Protein AF-0000000066288065 (afdb_homodimer)

Secondary structure (DSSP, 8-state):
-PEEEEEEEE---SSHHHHHHHHHHHHHHHHHHHHH-TTEEEEEE-HHHHHTTHHHHTTS-HHHHHHHHHHHHTT-SEEEEE-TT--HHHHHHHHHHHHHHHHT-TT-EEEEE---HHHHHTHHHHS-HHHHHHHHHH-EEESSHHHHHHHHHHHHH-/-PEEEEEEEE---SSHHHHHHHHHHHHHHHHHHHHH-TTEEEEEE-HHHHHHTHHHHTTS-HHHHHHHHHHHHTT-SEEEEE-GGG-HHHHHHHHHHHHHHHHT-TT-EEEEE---HHHHHTHHHHS-HHHHHHHHHH-EEESSHHHHHHHHHHHHH-

Foldseek 3Di:
DAAEAEEEEAEDCDDPVNVVVLVVLVVVLVVCCVPQPVSHDYDYDDLVVVCVVVVVCVVPDPVVSVVVRVVSLLVHQEYEQECQPPPVVSVVSLVVNLVCCVPPNVNRAYEYEHQPVVCVVPVCPPDDPVSSVSCVVGHHYDNDSVVVSVVVSVVSVD/DAAEAEEEEAEDCDDPVNVVVLVVLVVVLVVCCVPQPVSHDYDYDDLVVVCVVVVVCVVPDPVVSVVVRVVSLLVHQEYEQECAVPPVVSVVSLVVNLCCCVPPNVNRAYEYEAQPVVCVVPVCPPDDPVSSVSCVVGHHYDNDSVVVSVVVSVVSVD

pLDDT: mean 92.57, std 9.49, range [50.06, 98.88]

Solvent-accessible surface area (backbone atoms only — not comparable to full-atom values): 16699 Å² total; per-residue (Å²): 128,67,46,76,44,30,36,34,52,43,40,60,66,85,45,71,68,38,38,52,50,52,53,49,52,53,51,51,52,54,49,47,38,64,75,74,34,73,57,47,41,80,44,76,44,46,62,60,68,65,40,62,37,32,78,82,41,58,81,53,56,39,48,55,57,22,54,58,50,49,59,51,59,77,62,38,42,34,37,40,37,39,52,68,72,50,32,42,44,38,26,17,49,50,20,21,49,50,37,37,23,73,73,75,36,73,80,41,42,41,37,37,36,38,63,47,64,77,36,70,77,34,40,86,74,61,42,52,46,48,46,48,14,47,42,71,72,67,36,49,82,31,61,45,68,65,63,44,52,51,50,52,51,56,63,69,70,102,129,68,45,75,45,32,36,35,52,46,42,50,67,85,44,70,70,36,38,53,49,53,52,50,51,51,51,50,51,54,49,47,38,65,75,74,35,74,57,48,41,79,46,76,45,46,61,62,63,62,42,60,48,15,78,77,42,62,80,53,55,40,47,55,57,22,52,57,50,48,59,50,59,77,60,37,43,32,38,39,37,35,53,54,86,48,33,43,46,40,27,18,50,50,20,22,51,52,36,35,24,75,76,74,37,74,79,40,42,40,37,36,38,41,66,52,64,76,37,70,78,35,40,88,76,62,44,52,44,49,47,47,13,47,42,70,72,68,38,47,81,32,61,45,68,67,64,46,50,52,50,51,50,56,64,68,70,101

Structure (mmCIF, N/CA/C/O backbone):
data_AF-0000000066288065-model_v1
#
loop_
_entity.id
_entity.type
_entity.pdbx_description
1 polymer 'Uncharacterized protein UU063'
#
loop_
_atom_site.group_PDB
_atom_site.id
_atom_site.type_symbol
_atom_site.label_atom_id
_atom_site.label_alt_id
_atom_site.label_comp_id
_atom_site.label_asym_id
_atom_site.label_entity_id
_atom_site.label_seq_id
_atom_site.pdbx_PDB_ins_code
_atom_site.Cartn_x
_atom_site.Cartn_y
_atom_site.Cartn_z
_atom_site.occupancy
_atom_site.B_iso_or_equiv
_atom_site.auth_seq_id
_atom_site.auth_comp_id
_atom_site.auth_asym_id
_atom_site.auth_atom_id
_atom_site.pdbx_PDB_model_num
ATOM 1 N N . MET A 1 1 ? -19.578 20.562 22.672 1 61.16 1 MET A N 1
ATOM 2 C CA . MET A 1 1 ? -18.5 19.609 22.938 1 61.16 1 MET A CA 1
ATOM 3 C C . MET A 1 1 ? -17.609 19.469 21.703 1 61.16 1 MET A C 1
ATOM 5 O O . MET A 1 1 ? -18.094 19.406 20.578 1 61.16 1 MET A O 1
ATOM 9 N N . SER A 1 2 ? -16.328 19.719 21.797 1 79.75 2 SER A N 1
ATOM 10 C CA . SER A 1 2 ? -15.422 19.75 20.656 1 79.75 2 SER A CA 1
ATOM 11 C C . SER A 1 2 ? -15.367 18.406 19.953 1 79.75 2 SER A C 1
ATOM 13 O O . SER A 1 2 ? -15.477 17.359 20.594 1 79.75 2 SER A O 1
ATOM 15 N N . LYS A 1 3 ? -15.594 18.391 18.688 1 92 3 LYS A N 1
ATOM 16 C CA . LYS A 1 3 ? -15.508 17.172 17.875 1 92 3 LYS A CA 1
ATOM 17 C C . LYS A 1 3 ? -14.055 16.781 17.625 1 92 3 LYS A C 1
ATOM 19 O O 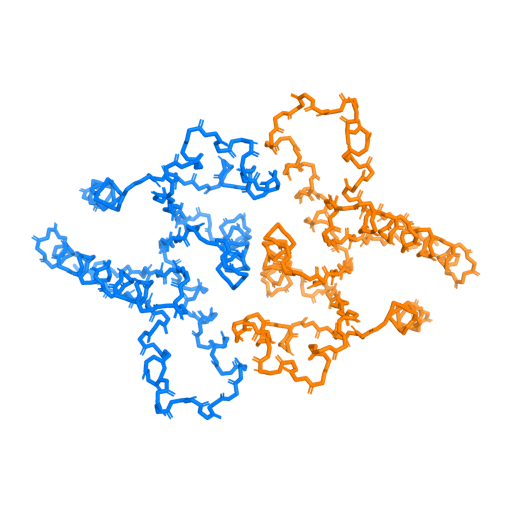. LYS A 1 3 ? -13.266 17.594 17.141 1 92 3 LYS A O 1
ATOM 24 N N . LYS A 1 4 ? -13.672 15.625 18.016 1 96.38 4 LYS A N 1
ATOM 25 C CA . LYS A 1 4 ? -12.305 15.148 17.797 1 96.38 4 LYS A CA 1
ATOM 26 C C . LYS A 1 4 ? -12.109 14.664 16.359 1 96.38 4 LYS A C 1
ATOM 28 O O . LYS A 1 4 ? -12.992 14.023 15.797 1 96.38 4 LYS A O 1
ATOM 33 N N . ILE A 1 5 ? -11.062 15.039 15.805 1 97.69 5 ILE A N 1
ATOM 34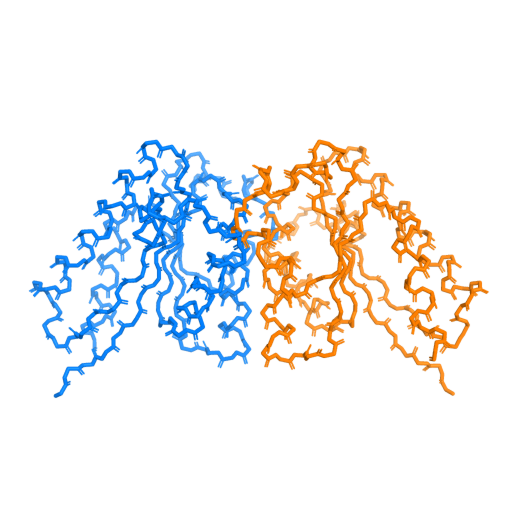 C CA . ILE A 1 5 ? -10.766 14.594 14.453 1 97.69 5 ILE A CA 1
ATOM 35 C C . ILE A 1 5 ? -9.297 14.172 14.359 1 97.69 5 ILE A C 1
ATOM 37 O O . ILE A 1 5 ? -8.414 14.867 14.859 1 97.69 5 ILE A O 1
ATOM 41 N N . LYS A 1 6 ? -9.039 13.031 13.797 1 98.19 6 LYS A N 1
ATOM 42 C CA . LYS A 1 6 ? -7.691 12.492 13.609 1 98.19 6 LYS A CA 1
ATOM 43 C C . LYS A 1 6 ? -7.266 12.57 12.148 1 98.19 6 LYS A C 1
ATOM 45 O O . LYS A 1 6 ? -7.938 12.023 11.273 1 98.19 6 LYS A O 1
ATOM 50 N N . ILE A 1 7 ? -6.137 13.266 11.914 1 98.5 7 ILE A N 1
ATOM 51 C CA . ILE A 1 7 ? -5.598 13.422 10.562 1 98.5 7 ILE A CA 1
ATOM 52 C C . ILE A 1 7 ? -4.211 12.789 10.484 1 98.5 7 ILE A C 1
ATOM 54 O O . ILE A 1 7 ? -3.375 13 11.367 1 98.5 7 ILE A O 1
ATOM 58 N N . TYR A 1 8 ? -4.027 12.008 9.539 1 98.38 8 TYR A N 1
ATOM 59 C CA . TYR A 1 8 ? -2.73 11.391 9.281 1 98.38 8 TYR A CA 1
ATOM 60 C C . TYR A 1 8 ? -2.057 12.016 8.07 1 98.38 8 TYR A C 1
ATOM 62 O O . TYR A 1 8 ? -2.654 12.094 6.992 1 98.38 8 TYR A O 1
ATOM 70 N N . LEU A 1 9 ? -0.856 12.492 8.273 1 97.62 9 LEU A N 1
ATOM 71 C CA . LEU A 1 9 ? -0.076 13.094 7.199 1 97.62 9 LEU A CA 1
ATOM 72 C C . LEU A 1 9 ? 1.008 12.133 6.715 1 97.62 9 LEU A C 1
ATOM 74 O O . LEU A 1 9 ? 1.985 11.883 7.426 1 97.62 9 LEU A O 1
ATOM 78 N N . ALA A 1 10 ? 0.792 11.609 5.52 1 97.06 10 ALA A N 1
ATOM 79 C CA . ALA A 1 10 ? 1.727 10.641 4.949 1 97.06 10 ALA A CA 1
ATOM 80 C C . ALA A 1 10 ? 2.5 11.25 3.783 1 97.06 10 ALA A C 1
ATOM 82 O O . ALA A 1 10 ? 2.004 12.148 3.1 1 97.06 10 ALA A O 1
ATOM 83 N N . GLY A 1 11 ? 3.658 10.734 3.508 1 96.44 11 GLY A N 1
ATOM 84 C CA . GLY A 1 11 ? 4.488 11.156 2.389 1 96.44 11 GLY A CA 1
ATOM 85 C C . GLY A 1 11 ? 5.957 10.852 2.586 1 96.44 11 GLY A C 1
ATOM 86 O O . GLY A 1 11 ? 6.355 10.344 3.639 1 96.44 11 GLY A O 1
ATOM 87 N N . PRO A 1 12 ? 6.711 11.125 1.546 1 93.88 12 PRO A N 1
ATOM 88 C CA . PRO A 1 12 ? 8.156 10.906 1.682 1 93.88 12 PRO A CA 1
ATOM 89 C C . PRO A 1 12 ? 8.797 11.836 2.709 1 93.88 12 PRO A C 1
ATOM 91 O O . PRO A 1 12 ? 8.391 12.992 2.846 1 93.88 12 PRO A O 1
ATOM 94 N N . LEU A 1 13 ? 9.82 11.297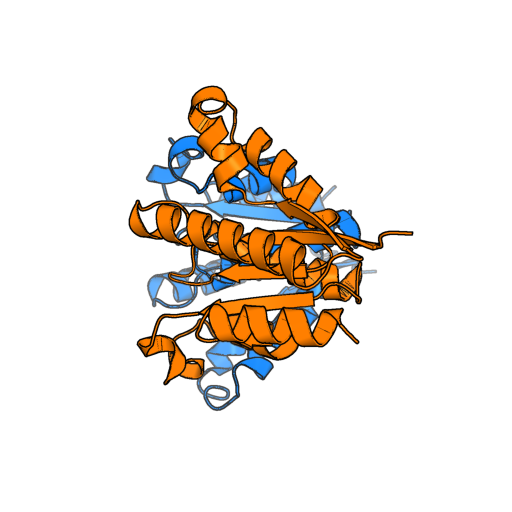 3.434 1 90.81 13 LEU A N 1
ATOM 95 C CA . LEU A 1 13 ? 10.453 12.055 4.508 1 90.81 13 LEU A CA 1
ATOM 96 C C . LEU A 1 13 ? 11.961 11.828 4.508 1 90.81 13 LEU A C 1
ATOM 98 O O . LEU A 1 13 ? 12.602 11.875 5.562 1 90.81 13 LEU A O 1
ATOM 102 N N . PHE A 1 14 ? 12.57 11.648 3.369 1 89.44 14 PHE A N 1
ATOM 103 C CA . PHE A 1 14 ? 13.922 11.117 3.35 1 89.44 14 PHE A CA 1
ATOM 104 C C . PHE A 1 14 ? 14.922 12.188 2.912 1 89.44 14 PHE A C 1
ATOM 106 O O . PHE A 1 14 ? 16.125 12.008 3.057 1 89.44 14 PHE A O 1
ATOM 113 N N . THR A 1 15 ? 14.5 13.273 2.318 1 92.44 15 THR A N 1
ATOM 114 C CA . THR A 1 15 ? 15.352 14.414 1.995 1 92.44 15 THR A CA 1
ATOM 115 C C . THR A 1 15 ? 14.984 15.625 2.857 1 92.44 15 THR A C 1
ATOM 117 O O . THR A 1 15 ? 13.883 15.688 3.412 1 92.44 15 THR A O 1
ATOM 120 N N . LEU A 1 16 ? 15.961 16.5 2.938 1 93.69 16 LEU A N 1
ATOM 121 C CA . LEU A 1 16 ? 15.703 17.719 3.699 1 93.69 16 LEU A CA 1
ATOM 122 C C . LEU A 1 16 ? 14.508 18.469 3.133 1 93.69 16 LEU A C 1
ATOM 124 O O . LEU A 1 16 ? 13.672 18.984 3.887 1 93.69 16 LEU A O 1
ATOM 128 N N . ALA A 1 17 ? 14.414 18.562 1.843 1 95.31 17 ALA A N 1
ATOM 129 C CA . ALA A 1 17 ? 13.297 19.25 1.202 1 95.31 17 ALA A CA 1
ATOM 130 C C . ALA A 1 17 ? 11.969 18.594 1.583 1 95.31 17 ALA A C 1
ATOM 132 O O . ALA A 1 17 ? 11 19.281 1.903 1 95.31 17 ALA A O 1
ATOM 133 N N . GLU A 1 18 ? 11.891 17.297 1.565 1 94.5 18 GLU A N 1
ATOM 134 C CA . GLU A 1 18 ? 10.688 16.562 1.923 1 94.5 18 GLU A CA 1
ATOM 135 C C . GLU A 1 18 ? 10.328 16.766 3.391 1 94.5 18 GLU A C 1
ATOM 137 O O . GLU A 1 18 ? 9.156 16.984 3.723 1 94.5 18 GLU A O 1
ATOM 142 N N . ILE A 1 19 ? 11.344 16.703 4.191 1 93.19 19 ILE A N 1
ATOM 143 C CA . ILE A 1 19 ? 11.148 16.875 5.629 1 93.19 19 ILE A CA 1
ATOM 144 C C . ILE A 1 19 ? 10.617 18.266 5.918 1 93.19 19 ILE A C 1
ATOM 146 O O . ILE A 1 19 ? 9.641 18.438 6.652 1 93.19 19 ILE A O 1
ATOM 150 N N . ASN A 1 20 ? 11.227 19.266 5.379 1 94.81 20 ASN A N 1
ATOM 151 C CA . ASN A 1 20 ? 10.789 20.641 5.566 1 94.81 20 ASN A CA 1
ATOM 152 C C . ASN A 1 20 ? 9.359 20.844 5.078 1 94.81 20 ASN A C 1
ATOM 154 O O . ASN A 1 20 ? 8.562 21.516 5.746 1 94.81 20 ASN A O 1
ATOM 158 N N . ASP A 1 21 ? 9.078 20.297 3.961 1 95.31 21 ASP A N 1
ATOM 159 C CA . ASP A 1 21 ? 7.734 20.422 3.406 1 95.31 21 ASP A CA 1
ATOM 160 C C . ASP A 1 21 ? 6.695 19.766 4.32 1 95.31 21 ASP A C 1
ATOM 162 O O . ASP A 1 21 ? 5.637 20.344 4.574 1 95.31 21 ASP A O 1
ATOM 166 N N . ARG A 1 22 ? 7.035 18.578 4.809 1 95.62 22 ARG A N 1
ATOM 167 C CA . ARG A 1 22 ? 6.133 17.875 5.707 1 95.62 22 ARG A CA 1
ATOM 168 C C . ARG A 1 22 ? 5.883 18.672 6.98 1 95.62 22 ARG A C 1
ATOM 170 O O . ARG A 1 22 ? 4.746 18.766 7.449 1 95.62 22 ARG A O 1
ATOM 177 N N . LYS A 1 23 ? 6.891 19.219 7.52 1 94.81 23 LYS A N 1
ATOM 178 C CA . LYS A 1 23 ? 6.766 20.031 8.719 1 94.81 23 LYS A CA 1
ATOM 179 C C . LYS A 1 23 ? 5.914 21.281 8.453 1 94.81 23 LYS A C 1
ATOM 181 O O . LYS A 1 23 ? 5.082 21.656 9.281 1 94.81 23 LYS A O 1
ATOM 186 N N . GLN A 1 24 ? 6.145 21.875 7.371 1 96.69 24 GLN A N 1
ATOM 187 C CA . GLN A 1 24 ? 5.363 23.047 7.004 1 96.69 24 GLN A CA 1
ATOM 188 C C . GLN A 1 24 ? 3.891 22.703 6.828 1 96.69 24 GLN A C 1
ATOM 190 O O . GLN A 1 24 ? 3.012 23.438 7.277 1 96.69 24 GLN A O 1
ATOM 195 N N . GLN A 1 25 ? 3.568 21.625 6.129 1 97.44 25 GLN A N 1
ATOM 196 C CA . GLN A 1 25 ? 2.195 21.156 5.953 1 97.44 25 GLN A CA 1
ATOM 197 C C . GLN A 1 25 ? 1.51 20.953 7.301 1 97.44 25 GLN A C 1
ATOM 199 O O . GLN A 1 25 ? 0.381 21.406 7.504 1 97.44 25 GLN A O 1
ATOM 204 N N . ALA A 1 26 ? 2.236 20.266 8.172 1 97.31 26 ALA A N 1
ATOM 205 C CA . ALA A 1 26 ? 1.688 20.031 9.5 1 97.31 26 ALA A CA 1
ATOM 206 C C . ALA A 1 26 ? 1.379 21.344 10.211 1 97.31 26 ALA A C 1
ATOM 208 O O . ALA A 1 26 ? 0.31 21.484 10.812 1 97.31 26 ALA A O 1
ATOM 209 N N . SER A 1 27 ? 2.297 22.266 10.172 1 97.5 27 SER A N 1
ATOM 210 C CA . SER A 1 27 ? 2.115 23.578 10.805 1 97.5 27 SER A CA 1
ATOM 211 C C . SER A 1 27 ? 0.908 24.312 10.227 1 97.5 27 SER A C 1
ATOM 213 O O . SER A 1 27 ? 0.119 24.891 10.969 1 97.5 27 SER A O 1
ATOM 215 N N . LEU A 1 28 ? 0.767 24.266 8.961 1 97.88 28 LEU A N 1
ATOM 216 C CA . LEU A 1 28 ? -0.342 24.953 8.297 1 97.88 28 LEU A CA 1
ATOM 217 C C . LEU A 1 28 ? -1.675 24.312 8.68 1 97.88 28 LE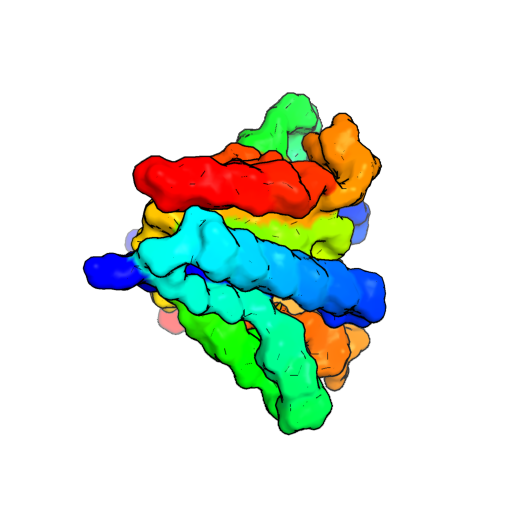U A C 1
ATOM 219 O O . LEU A 1 28 ? -2.66 25.031 8.898 1 97.88 28 LEU A O 1
ATOM 223 N N . ILE A 1 29 ? -1.736 23 8.75 1 98 29 ILE A N 1
ATOM 224 C CA . ILE A 1 29 ? -2.951 22.297 9.172 1 98 29 ILE A CA 1
ATOM 225 C C . ILE A 1 29 ? -3.316 22.734 10.594 1 98 29 ILE A C 1
ATOM 227 O O . ILE A 1 29 ? -4.457 23.109 10.859 1 98 29 ILE A O 1
ATOM 231 N N . ARG A 1 30 ? -2.332 22.688 11.477 1 97.62 30 ARG A N 1
ATOM 232 C CA . ARG A 1 30 ? -2.578 23.047 12.867 1 97.62 30 ARG A CA 1
ATOM 233 C C . ARG A 1 30 ? -3.062 24.5 12.977 1 97.62 30 ARG A C 1
ATOM 235 O O . ARG A 1 30 ? -4 24.781 13.727 1 97.62 30 ARG A O 1
ATOM 242 N N . LYS A 1 31 ? -2.412 25.359 12.273 1 97.5 31 LYS A N 1
ATOM 243 C CA . LYS A 1 31 ? -2.811 26.766 12.281 1 97.5 31 LYS A CA 1
ATOM 244 C C . LYS A 1 31 ? -4.234 26.938 11.758 1 97.5 31 LYS A C 1
ATOM 246 O O . LYS A 1 31 ? -5.027 27.688 12.336 1 97.5 31 LYS A O 1
ATOM 251 N N . THR A 1 32 ? -4.527 26.281 10.656 1 96.25 32 THR A N 1
ATOM 252 C CA . THR A 1 32 ? -5.852 26.359 10.055 1 96.25 32 THR A CA 1
ATOM 253 C C . THR A 1 32 ? -6.922 25.891 11.039 1 96.25 32 THR A C 1
ATOM 255 O O . THR A 1 32 ? -7.961 26.547 11.188 1 96.25 32 THR A O 1
ATOM 258 N N . PHE A 1 33 ? -6.676 24.781 11.711 1 96.38 33 PHE A N 1
ATOM 259 C CA . PHE A 1 33 ? -7.641 24.266 12.68 1 96.38 33 PHE A CA 1
ATOM 260 C C . PHE A 1 33 ? -7.809 25.234 13.844 1 96.38 33 PHE A C 1
ATOM 262 O O . PHE A 1 33 ? -8.93 25.484 14.281 1 96.38 33 PHE A O 1
ATOM 269 N N . LYS A 1 34 ? -6.754 25.797 14.328 1 96.44 34 LYS A N 1
ATOM 270 C CA . LYS A 1 34 ? -6.793 26.734 15.438 1 96.44 34 LYS A CA 1
ATOM 271 C C . LYS A 1 34 ? -7.586 27.984 15.062 1 96.44 34 LYS A C 1
ATOM 273 O O . LYS A 1 34 ? -8.422 28.453 15.836 1 96.44 34 LYS A O 1
ATOM 278 N N . ASP A 1 35 ? -7.398 28.469 13.914 1 96.69 35 ASP A N 1
ATOM 279 C CA . ASP A 1 35 ? -7.934 29.766 13.516 1 96.69 35 ASP A CA 1
ATOM 280 C C . ASP A 1 35 ? -9.352 29.641 12.969 1 96.69 35 ASP A C 1
ATOM 282 O O . ASP A 1 35 ? -10.18 30.531 13.141 1 96.69 35 ASP A O 1
ATOM 286 N N . GLU A 1 36 ? -9.609 28.484 12.312 1 96 36 GLU A N 1
ATOM 287 C CA . GLU A 1 36 ? -10.812 28.469 11.484 1 96 36 GLU A CA 1
ATOM 288 C C . GLU A 1 36 ? -11.773 27.375 11.922 1 96 36 GLU A C 1
ATOM 290 O O . GLU A 1 36 ? -12.945 27.375 11.523 1 96 36 GLU A O 1
ATOM 295 N N . LEU A 1 37 ? -11.305 26.453 12.742 1 95.62 37 LEU A N 1
ATOM 296 C CA . LEU A 1 37 ? -12.141 25.312 13.133 1 95.62 37 LEU A CA 1
ATOM 297 C C . LEU A 1 37 ? -12.078 25.094 14.641 1 95.62 37 LEU A C 1
ATOM 299 O O . LEU A 1 37 ? -11.789 23.984 15.102 1 95.62 37 LEU A O 1
ATOM 303 N N . PRO A 1 38 ? -12.516 26.078 15.422 1 92.19 38 PRO A N 1
ATOM 304 C CA . PRO A 1 38 ? -12.367 26.016 16.875 1 92.19 38 PRO A CA 1
ATOM 305 C C . PRO A 1 38 ? -13.211 24.906 17.516 1 92.19 38 PRO A C 1
ATOM 307 O O . PRO A 1 38 ? -12.953 24.5 18.641 1 92.19 38 PRO A O 1
ATOM 310 N N . ASN A 1 39 ? -14.148 24.438 16.844 1 94.12 39 ASN A N 1
ATOM 311 C CA . ASN A 1 39 ? -15.031 23.406 17.375 1 94.12 39 ASN A CA 1
ATOM 312 C C . ASN A 1 39 ? -14.422 22.016 17.234 1 94.12 39 ASN A C 1
ATOM 314 O O . ASN A 1 39 ? -15 21.031 17.703 1 94.12 39 ASN A O 1
ATOM 318 N N . TYR A 1 40 ? -13.289 21.891 16.578 1 95.62 40 TYR A N 1
ATOM 319 C CA . TYR A 1 40 ? -12.617 20.609 16.406 1 95.62 40 TYR A CA 1
ATOM 320 C C . TYR A 1 40 ? -11.375 20.516 17.281 1 95.62 40 TYR A C 1
ATOM 322 O O . TYR A 1 40 ? -10.641 21.5 17.438 1 95.62 40 TYR A O 1
ATOM 330 N N . GLU A 1 41 ? -11.234 19.406 17.844 1 96.88 41 GLU A N 1
ATOM 331 C CA . GLU A 1 41 ? -9.961 19.031 18.453 1 9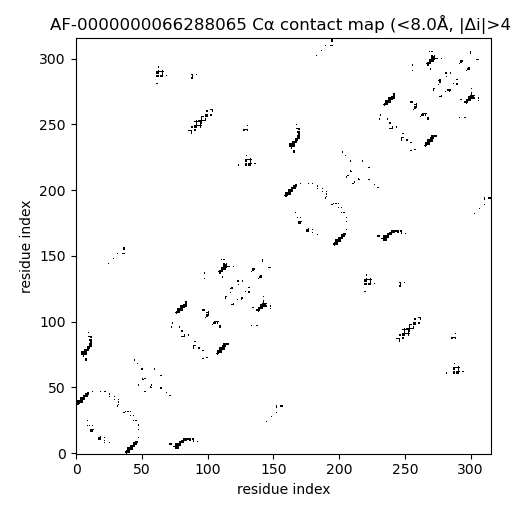6.88 41 GLU A CA 1
ATOM 332 C C . GLU A 1 41 ? -9.133 18.156 17.516 1 96.88 41 GLU A C 1
ATOM 334 O O . GLU A 1 41 ? -9.453 17 17.281 1 96.88 41 GLU A O 1
ATOM 339 N N . LEU A 1 42 ? -8.086 18.766 17.062 1 97.56 42 LEU A N 1
ATOM 340 C CA . LEU A 1 42 ? -7.258 18.109 16.062 1 97.56 42 LEU A CA 1
ATOM 341 C C . LEU A 1 42 ? -6.23 17.188 16.719 1 97.56 42 LEU A C 1
ATOM 343 O O . LEU A 1 42 ? -5.504 17.609 17.625 1 97.56 42 LEU A O 1
ATOM 347 N N . ASP A 1 43 ? -6.18 15.992 16.312 1 97.12 43 ASP A N 1
ATOM 348 C CA . ASP A 1 43 ? -5.082 15.055 16.547 1 97.12 43 ASP A CA 1
ATOM 349 C C . ASP A 1 43 ? -4.344 14.742 15.25 1 97.12 43 ASP A C 1
ATOM 351 O O . ASP A 1 43 ? -4.77 13.875 14.484 1 97.12 43 ASP A O 1
ATOM 355 N N . LEU A 1 44 ? -3.295 15.469 15.008 1 97.31 44 LEU A N 1
ATOM 356 C CA . LEU A 1 44 ? -2.525 15.344 13.773 1 97.31 44 LEU A CA 1
ATOM 357 C C . LEU A 1 44 ? -1.335 14.406 13.977 1 97.31 44 LEU A C 1
ATOM 359 O O . LEU A 1 44 ? -0.492 14.648 14.844 1 97.31 44 LEU A O 1
ATOM 363 N N . PHE A 1 45 ? -1.332 13.375 13.211 1 95 45 PHE A N 1
ATOM 364 C CA . PHE A 1 45 ? -0.19 12.469 13.242 1 95 45 PHE A CA 1
ATOM 365 C C . PHE A 1 45 ? 0.718 12.695 12.039 1 95 45 PHE A C 1
ATOM 367 O O . PHE A 1 45 ? 0.281 12.578 10.898 1 95 45 PHE A O 1
ATOM 374 N N . ASN A 1 46 ? 1.874 13 12.312 1 93.81 46 ASN A N 1
ATOM 375 C CA . ASN A 1 46 ? 2.965 13.172 11.359 1 93.81 46 ASN A CA 1
ATOM 376 C C . ASN A 1 46 ? 4.133 12.242 11.672 1 93.81 46 ASN A C 1
ATOM 378 O O . ASN A 1 46 ? 4.848 12.445 12.656 1 93.81 46 ASN A O 1
ATOM 382 N N . PRO A 1 47 ? 4.391 11.273 10.82 1 89.12 47 PRO A N 1
ATOM 383 C CA . PRO A 1 47 ? 5.41 10.266 11.117 1 89.12 47 PRO A CA 1
ATOM 384 C C . PRO A 1 47 ? 6.781 10.875 11.406 1 89.12 47 PRO A C 1
ATOM 386 O O . PRO A 1 47 ? 7.562 10.305 12.172 1 89.12 47 PRO A O 1
ATOM 389 N N . ILE A 1 48 ? 7.059 11.938 10.797 1 86 48 ILE A N 1
ATOM 390 C CA . ILE A 1 48 ? 8.383 12.531 10.977 1 86 48 ILE A CA 1
ATOM 391 C C . ILE A 1 48 ? 8.562 12.93 12.438 1 86 48 ILE A C 1
ATOM 393 O O . ILE A 1 48 ? 9.695 13.023 12.93 1 86 48 ILE A O 1
ATOM 397 N N . GLU A 1 49 ? 7.465 13.297 13.031 1 82.94 49 GLU A N 1
ATOM 398 C CA . GLU A 1 49 ? 7.531 13.727 14.422 1 82.94 49 GLU A CA 1
ATOM 399 C C . GLU A 1 49 ? 7.793 12.547 15.359 1 82.94 49 GLU A C 1
ATOM 401 O O . GLU A 1 49 ? 8.32 12.727 16.453 1 82.94 49 GLU A O 1
ATOM 406 N N . VAL A 1 50 ? 7.32 11.414 14.93 1 72.44 50 VAL A N 1
ATOM 407 C CA . VAL A 1 50 ? 7.629 10.195 15.656 1 72.44 50 VAL A CA 1
ATOM 408 C C . VAL A 1 50 ? 9.07 9.781 15.383 1 72.44 50 VAL A C 1
ATOM 410 O O . VAL A 1 50 ? 9.781 9.312 16.281 1 72.44 50 VAL A O 1
ATOM 413 N N . ASN A 1 51 ? 9.453 9.984 14.055 1 63.5 51 ASN A N 1
ATOM 414 C CA . ASN A 1 51 ? 10.797 9.633 13.617 1 63.5 51 ASN A CA 1
ATOM 415 C C . ASN A 1 51 ? 11.844 10.578 14.211 1 63.5 51 ASN A C 1
ATOM 417 O O . ASN A 1 51 ? 12.992 10.188 14.43 1 63.5 51 ASN A O 1
ATOM 421 N N . ASP A 1 52 ? 11.586 11.938 13.938 1 59.03 52 ASP A N 1
ATOM 422 C CA . ASP A 1 52 ? 12.461 12.953 14.516 1 59.03 52 ASP A CA 1
ATOM 423 C C . ASP A 1 52 ? 12.844 12.594 15.953 1 59.03 52 ASP A C 1
ATOM 425 O O . ASP A 1 52 ? 13.945 12.906 16.406 1 59.03 52 ASP A O 1
ATOM 429 N N . GLU A 1 53 ? 11.867 12.039 16.453 1 53.56 53 GLU A N 1
ATOM 430 C CA . GLU A 1 53 ? 12.469 11.492 17.672 1 53.56 53 GLU A CA 1
ATOM 431 C C . GLU A 1 53 ? 13.539 10.453 17.344 1 53.56 53 GLU A C 1
ATOM 433 O O . GLU A 1 53 ? 13.758 9.508 18.109 1 53.56 53 GLU A O 1
ATOM 438 N N . LEU A 1 54 ? 13.914 10.422 16 1 50.38 54 LEU A N 1
ATOM 439 C CA . LEU A 1 54 ? 14.883 9.719 15.164 1 50.38 54 LEU A CA 1
ATOM 440 C C . LEU A 1 54 ? 16.219 9.586 15.891 1 50.38 54 LEU A C 1
ATOM 442 O O . LEU A 1 54 ? 16.875 8.539 15.805 1 50.38 54 LEU A O 1
ATOM 446 N N . GLY A 1 55 ? 16.469 10.789 16.344 1 54.72 55 GLY A N 1
ATOM 447 C CA . GLY A 1 55 ? 17.656 10.617 17.156 1 54.72 55 GLY A CA 1
ATOM 448 C C . GLY A 1 55 ? 17.438 9.781 18.391 1 54.72 55 GLY A C 1
ATOM 449 O O . GLY A 1 55 ? 18.219 8.891 18.703 1 54.72 55 GLY A O 1
ATOM 450 N N . ALA A 1 56 ? 16.25 10.023 18.969 1 61.84 56 ALA A N 1
ATOM 451 C CA . ALA A 1 56 ? 16.016 9.352 20.234 1 61.84 56 ALA A CA 1
ATOM 452 C C . ALA A 1 56 ? 15.562 7.906 20.016 1 61.84 56 ALA A C 1
ATOM 454 O O . ALA A 1 56 ? 15.867 7.027 20.828 1 61.84 56 ALA A O 1
ATOM 455 N N . ASN A 1 57 ? 15.008 7.715 18.688 1 67.38 57 ASN A N 1
ATOM 456 C CA . ASN A 1 57 ? 14.469 6.379 18.453 1 67.38 57 ASN A CA 1
ATOM 457 C C . ASN A 1 57 ? 15.25 5.641 17.375 1 67.38 57 ASN A C 1
ATOM 459 O O . ASN A 1 57 ? 14.828 4.578 16.906 1 67.38 57 ASN A O 1
ATOM 463 N N . ALA A 1 58 ? 16.266 6.266 16.969 1 68.44 58 ALA A N 1
ATOM 464 C CA . ALA A 1 58 ? 17.047 5.707 15.875 1 68.44 58 ALA A CA 1
ATOM 465 C C . ALA A 1 58 ? 17.453 4.262 16.156 1 68.44 58 ALA A C 1
ATOM 467 O O . ALA A 1 58 ? 17.656 3.473 15.242 1 68.44 58 ALA A O 1
ATOM 468 N N . HIS A 1 59 ? 17.469 4.004 17.375 1 76.62 59 HIS A N 1
ATOM 469 C CA . HIS A 1 59 ? 17.922 2.674 17.766 1 76.62 59 HIS A CA 1
ATOM 470 C C . HIS A 1 59 ? 16.75 1.685 17.797 1 76.62 59 HIS A C 1
ATOM 472 O O . HIS A 1 59 ? 16.969 0.476 17.906 1 76.62 59 HIS A O 1
ATOM 478 N N . LYS A 1 60 ? 15.594 2.211 17.656 1 81.38 60 LYS A N 1
ATOM 479 C CA . LYS A 1 60 ? 14.438 1.323 17.719 1 81.38 60 LYS A CA 1
ATOM 480 C C . LYS A 1 60 ? 14.32 0.489 16.453 1 81.38 60 LYS A C 1
ATOM 482 O O . LYS A 1 60 ? 14.68 0.947 15.359 1 81.38 60 LYS A O 1
ATOM 487 N N . PRO A 1 61 ? 13.812 -0.696 16.688 1 85.44 61 PRO A N 1
ATOM 488 C CA . PRO A 1 61 ? 13.641 -1.558 15.516 1 85.44 61 PRO A CA 1
ATOM 489 C C . PRO A 1 61 ? 12.539 -1.065 14.578 1 85.44 61 PRO A C 1
ATOM 491 O O . PRO A 1 61 ? 11.68 -0.275 14.992 1 85.44 61 PRO A O 1
ATOM 494 N N . ASN A 1 62 ? 12.578 -1.495 13.375 1 87.06 62 ASN A N 1
ATOM 495 C CA . ASN A 1 62 ? 11.633 -1.086 12.344 1 87.06 62 ASN A CA 1
ATOM 496 C C . ASN A 1 62 ? 10.195 -1.415 12.742 1 87.06 62 ASN A C 1
ATOM 498 O O . ASN A 1 62 ? 9.273 -0.659 12.438 1 87.06 62 ASN A O 1
ATOM 502 N N . ILE A 1 63 ? 10 -2.459 13.484 1 89.5 63 ILE A N 1
ATOM 503 C CA . ILE A 1 63 ? 8.672 -2.885 13.914 1 89.5 63 ILE A CA 1
ATOM 504 C C . ILE A 1 63 ? 8.062 -1.827 14.828 1 89.5 63 ILE A C 1
ATOM 506 O O . ILE A 1 63 ? 6.852 -1.61 14.82 1 89.5 63 ILE A O 1
ATOM 510 N N . PHE A 1 64 ? 8.883 -1.168 15.547 1 85.94 64 PHE A N 1
ATOM 511 C CA . PHE A 1 64 ? 8.422 -0.117 16.438 1 85.94 64 PHE A CA 1
ATOM 512 C C . PHE A 1 64 ? 7.785 1.022 15.656 1 85.94 64 PHE A C 1
ATOM 514 O O . PHE A 1 64 ? 6.691 1.481 15.992 1 85.94 64 PHE A O 1
ATOM 521 N N . PHE A 1 65 ? 8.414 1.426 14.625 1 86.19 65 PHE A N 1
ATOM 522 C CA . PHE A 1 65 ? 7.918 2.516 13.797 1 86.19 65 PHE A CA 1
ATOM 523 C C . PHE A 1 65 ? 6.617 2.117 13.102 1 86.19 65 PHE A C 1
ATOM 525 O O . PHE A 1 65 ? 5.672 2.904 13.047 1 86.19 65 PHE A O 1
ATOM 532 N N . TYR A 1 66 ? 6.66 0.929 12.648 1 92.81 66 TYR A N 1
ATOM 533 C CA . TYR A 1 66 ? 5.453 0.428 12 1 92.81 66 TYR A CA 1
ATOM 534 C C . TYR A 1 66 ? 4.277 0.41 12.969 1 92.81 66 TYR A C 1
ATOM 536 O O . TYR A 1 66 ? 3.195 0.905 12.648 1 92.81 66 TYR A O 1
ATOM 544 N N . GLU A 1 67 ? 4.457 -0.161 14.141 1 92 67 GLU A N 1
ATOM 545 C CA . GLU A 1 67 ? 3.381 -0.297 15.117 1 92 67 GLU A CA 1
ATOM 546 C C . GLU A 1 67 ? 2.852 1.068 15.547 1 92 67 GLU A C 1
ATOM 548 O O . GLU A 1 67 ? 1.648 1.236 15.75 1 92 67 GLU A O 1
ATOM 553 N N . SER A 1 68 ? 3.756 1.955 15.711 1 88.62 68 SER A N 1
ATOM 554 C CA . SER A 1 68 ? 3.346 3.311 16.062 1 88.62 68 SER A CA 1
ATOM 555 C C . SER A 1 68 ? 2.475 3.926 14.969 1 88.62 68 SER A C 1
ATOM 557 O O . SER A 1 68 ? 1.404 4.465 15.258 1 88.62 68 SER A O 1
ATOM 559 N N . ASP A 1 69 ? 2.936 3.801 13.727 1 92.94 69 ASP A N 1
ATOM 560 C CA . ASP A 1 69 ? 2.223 4.398 12.602 1 92.94 69 ASP A CA 1
ATOM 561 C C . ASP A 1 69 ? 0.873 3.719 12.383 1 92.94 69 ASP A C 1
ATOM 563 O O . ASP A 1 69 ? -0.145 4.391 12.211 1 92.94 69 ASP A O 1
ATOM 567 N N . ILE A 1 70 ? 0.867 2.402 12.484 1 95.56 70 ILE A N 1
ATOM 568 C CA . ILE A 1 70 ? -0.326 1.642 12.133 1 95.56 70 ILE A CA 1
ATOM 569 C C . ILE A 1 70 ? -1.426 1.9 13.156 1 95.56 70 ILE A C 1
ATOM 571 O O . ILE A 1 70 ? -2.609 1.93 12.812 1 95.56 70 ILE A O 1
ATOM 575 N N . LYS A 1 71 ? -1.088 2.09 14.398 1 93.94 71 LYS A N 1
ATOM 576 C CA . LYS A 1 71 ? -2.062 2.418 15.438 1 93.94 71 LYS A CA 1
ATOM 577 C C . LYS A 1 71 ? -2.803 3.711 15.102 1 93.94 71 LYS A C 1
ATOM 579 O O . LYS A 1 71 ? -4.023 3.789 15.258 1 93.94 71 LYS A O 1
ATOM 584 N N . PHE A 1 72 ? -2.092 4.672 14.648 1 94.62 72 PHE A N 1
ATOM 585 C CA . PHE A 1 72 ? -2.713 5.938 14.273 1 94.62 72 PHE A CA 1
ATOM 586 C C . PHE A 1 72 ? -3.508 5.793 12.984 1 94.62 72 PHE A C 1
ATOM 588 O O . PHE A 1 72 ? -4.609 6.328 12.867 1 94.62 72 PHE A O 1
ATOM 595 N N . ILE A 1 73 ? -2.924 5.047 12.055 1 97.81 73 ILE A N 1
ATOM 596 C CA . ILE A 1 73 ? -3.574 4.832 10.766 1 97.81 73 ILE A CA 1
ATOM 597 C C . ILE A 1 73 ? -4.957 4.227 10.984 1 97.81 73 ILE A C 1
ATOM 599 O O . ILE A 1 73 ? -5.945 4.691 10.406 1 97.81 73 ILE A O 1
ATOM 603 N N . ASP A 1 74 ? -5.074 3.309 11.883 1 98 74 ASP A N 1
ATOM 604 C CA . ASP A 1 74 ? -6.32 2.588 12.125 1 98 74 ASP A CA 1
ATOM 605 C C . ASP A 1 74 ? -7.387 3.516 12.695 1 98 74 ASP A C 1
ATOM 607 O O . ASP A 1 74 ? -8.586 3.221 12.617 1 98 74 ASP A O 1
ATOM 611 N N . GLN A 1 75 ? -6.988 4.637 13.234 1 97.38 75 GLN A N 1
ATOM 612 C CA . GLN A 1 75 ? -7.922 5.531 13.906 1 97.38 75 GLN A CA 1
ATOM 613 C C . GLN A 1 75 ? -8.141 6.809 13.102 1 97.38 75 GLN A C 1
ATOM 615 O O . GLN A 1 75 ? -8.898 7.691 13.516 1 97.38 75 GLN A O 1
ATOM 620 N N . THR A 1 76 ? -7.582 6.922 12.047 1 98.44 76 THR A N 1
ATOM 621 C CA . THR A 1 76 ? -7.551 8.141 11.25 1 98.44 76 THR A CA 1
ATOM 622 C C . THR A 1 76 ? -8.922 8.43 10.641 1 98.44 76 THR A C 1
ATOM 624 O O . THR A 1 76 ? -9.594 7.516 10.156 1 98.44 76 THR A O 1
ATOM 627 N N . ASP A 1 77 ? -9.336 9.68 10.719 1 98.62 77 ASP A N 1
ATOM 628 C CA . ASP A 1 77 ? -10.562 10.117 10.062 1 98.62 77 ASP A CA 1
ATOM 629 C C . ASP A 1 77 ? -10.273 10.641 8.656 1 98.62 77 ASP A C 1
ATOM 631 O O . ASP A 1 77 ? -11.078 10.453 7.742 1 98.62 77 ASP A O 1
ATOM 635 N N . ILE A 1 78 ? -9.188 11.344 8.508 1 98.81 78 ILE A N 1
ATOM 636 C CA . ILE A 1 78 ? -8.766 11.922 7.234 1 98.81 78 ILE A CA 1
ATOM 637 C C . ILE A 1 78 ? -7.289 11.609 6.992 1 98.81 78 ILE A C 1
ATOM 639 O O . ILE A 1 78 ? -6.434 11.938 7.816 1 98.81 78 ILE A O 1
ATOM 643 N N . ALA A 1 79 ? -7.023 10.992 5.902 1 98.88 79 ALA A N 1
ATOM 644 C CA . ALA A 1 79 ? -5.645 10.766 5.48 1 98.88 79 ALA A CA 1
ATOM 645 C C . ALA A 1 79 ? -5.242 11.742 4.375 1 98.88 79 ALA A C 1
ATOM 647 O O . ALA A 1 79 ? -5.906 11.82 3.34 1 98.88 79 ALA A O 1
ATOM 648 N N . ILE A 1 80 ? -4.246 12.492 4.605 1 98.81 80 ILE A N 1
ATOM 649 C CA . ILE A 1 80 ? -3.615 13.32 3.578 1 98.81 80 ILE A CA 1
ATOM 650 C C . ILE A 1 80 ? -2.303 12.672 3.137 1 98.81 80 ILE A C 1
ATOM 652 O O . ILE A 1 80 ? -1.363 12.555 3.928 1 98.81 80 ILE A O 1
ATOM 656 N N . ILE A 1 81 ? -2.26 12.297 1.889 1 98.62 81 ILE A N 1
ATOM 657 C CA . ILE A 1 81 ? -1.145 11.484 1.418 1 98.62 81 ILE A CA 1
ATOM 658 C C . ILE A 1 81 ? -0.436 12.188 0.266 1 98.62 81 ILE A C 1
ATOM 660 O O . ILE A 1 81 ? -1 12.336 -0.822 1 98.62 81 ILE A O 1
ATOM 664 N N . ASP A 1 82 ? 0.786 12.602 0.521 1 97.88 82 ASP A N 1
ATOM 665 C CA . ASP A 1 82 ? 1.664 13.188 -0.486 1 97.88 82 ASP A CA 1
ATOM 666 C C . ASP A 1 82 ? 2.348 12.109 -1.319 1 97.88 82 ASP A C 1
ATOM 668 O O . ASP A 1 82 ? 3.195 11.375 -0.813 1 97.88 82 ASP A O 1
ATOM 672 N N . ILE A 1 83 ? 2.047 12.055 -2.666 1 96.81 83 ILE A N 1
ATOM 673 C CA . ILE A 1 83 ? 2.566 10.969 -3.48 1 96.81 83 ILE A CA 1
ATOM 674 C C . ILE A 1 83 ? 3.605 11.5 -4.461 1 96.81 83 ILE A C 1
ATOM 676 O O . ILE A 1 83 ? 3.863 10.891 -5.5 1 96.81 83 ILE A O 1
ATOM 680 N N . ASP A 1 84 ? 4.285 12.641 -4.293 1 93.5 84 ASP A N 1
ATOM 681 C CA . ASP A 1 84 ? 5.246 13.281 -5.188 1 93.5 84 ASP A CA 1
ATOM 682 C C . ASP A 1 84 ? 6.406 12.344 -5.512 1 93.5 84 ASP A C 1
ATOM 684 O O . ASP A 1 84 ? 6.934 12.359 -6.629 1 93.5 84 ASP A O 1
ATOM 688 N N . ASN A 1 85 ? 6.836 11.398 -4.793 1 89.5 85 ASN A N 1
ATOM 689 C CA . ASN A 1 85 ? 7.945 10.5 -5.086 1 89.5 85 ASN A CA 1
ATOM 690 C C . ASN A 1 85 ? 7.535 9.039 -4.938 1 89.5 85 ASN A C 1
ATOM 692 O O . ASN A 1 85 ? 8.383 8.148 -4.914 1 89.5 85 ASN A O 1
ATOM 696 N N . THR A 1 86 ? 6.391 8.805 -4.934 1 91.06 86 THR A N 1
ATOM 697 C CA . THR A 1 86 ? 5.812 7.473 -4.801 1 91.06 86 THR A CA 1
ATOM 698 C C . THR A 1 86 ? 6.691 6.582 -3.926 1 91.06 86 THR A C 1
ATOM 700 O O . THR A 1 86 ? 7.027 5.461 -4.312 1 91.06 86 THR A O 1
ATOM 703 N N . ASP A 1 87 ? 7.023 7.254 -2.83 1 94 87 ASP A N 1
ATOM 704 C CA . ASP A 1 87 ? 7.789 6.543 -1.809 1 94 87 ASP A CA 1
ATOM 705 C C . ASP A 1 87 ? 7.137 5.203 -1.47 1 94 87 ASP A C 1
ATOM 707 O O . ASP A 1 87 ? 5.914 5.117 -1.342 1 94 87 ASP A O 1
ATOM 711 N N . ASP A 1 88 ? 7.922 4.176 -1.332 1 95.81 88 ASP A N 1
ATOM 712 C CA . ASP A 1 88 ? 7.379 2.828 -1.166 1 95.81 88 ASP A CA 1
ATOM 713 C C . ASP A 1 88 ? 6.559 2.721 0.115 1 95.81 88 ASP A C 1
ATOM 715 O O . ASP A 1 88 ? 5.496 2.096 0.125 1 95.81 88 ASP A O 1
ATOM 719 N N . GLY A 1 89 ? 7.016 3.316 1.191 1 96 89 GLY A N 1
ATOM 720 C CA . GLY A 1 89 ? 6.234 3.307 2.418 1 96 89 GLY A CA 1
ATOM 721 C C . GLY A 1 89 ? 4.91 4.035 2.289 1 96 89 GLY A C 1
ATOM 722 O O . GLY A 1 89 ? 3.885 3.561 2.781 1 96 89 GLY A O 1
ATOM 723 N N . THR A 1 90 ? 4.977 5.164 1.636 1 97.38 90 THR A N 1
ATOM 724 C CA . THR A 1 90 ? 3.773 5.965 1.425 1 97.38 90 THR A CA 1
ATOM 725 C C . THR A 1 90 ? 2.748 5.191 0.599 1 97.38 90 THR A C 1
ATOM 727 O O . THR A 1 90 ? 1.553 5.227 0.895 1 97.38 90 THR A O 1
ATOM 730 N N . MET A 1 91 ? 3.248 4.48 -0.419 1 98.12 91 MET A N 1
ATOM 731 C CA . MET A 1 91 ? 2.332 3.705 -1.252 1 98.12 91 MET A CA 1
ATOM 732 C C . MET A 1 91 ? 1.69 2.578 -0.452 1 98.12 91 MET A C 1
ATOM 734 O O . MET A 1 91 ? 0.5 2.301 -0.606 1 98.12 91 MET A O 1
ATOM 738 N N . ALA A 1 92 ? 2.469 1.928 0.375 1 98.31 92 ALA A N 1
ATOM 739 C CA . ALA A 1 92 ? 1.907 0.897 1.243 1 98.31 92 ALA A CA 1
ATOM 740 C C . ALA A 1 92 ? 0.852 1.482 2.178 1 98.31 92 ALA A C 1
ATOM 742 O O . ALA A 1 92 ? -0.2 0.876 2.393 1 98.31 92 ALA A O 1
ATOM 743 N N . GLU A 1 93 ? 1.168 2.646 2.711 1 98.25 93 GLU A N 1
ATOM 744 C CA . GLU A 1 93 ? 0.187 3.311 3.562 1 98.25 93 GLU A CA 1
ATOM 745 C C . GLU A 1 93 ? -1.098 3.611 2.797 1 98.25 93 GLU A C 1
ATOM 747 O O . GLU A 1 93 ? -2.197 3.406 3.312 1 98.25 93 GLU A O 1
ATOM 752 N N . MET A 1 94 ? -0.939 4.133 1.604 1 98.56 94 MET A N 1
ATOM 753 C CA . MET A 1 94 ? -2.105 4.461 0.791 1 98.56 94 MET A CA 1
ATOM 754 C C . MET A 1 94 ? -2.967 3.227 0.547 1 98.56 94 MET A C 1
ATOM 756 O O . MET A 1 94 ? -4.184 3.27 0.724 1 98.56 94 MET A O 1
ATOM 760 N N . GLY A 1 95 ? -2.32 2.125 0.117 1 98.75 95 GLY A N 1
ATOM 761 C CA . GLY A 1 95 ? -3.072 0.894 -0.057 1 98.75 95 GLY A CA 1
ATOM 762 C C . GLY A 1 95 ? -3.812 0.463 1.196 1 98.75 95 GLY A C 1
ATOM 763 O O . GLY A 1 95 ? -4.969 0.039 1.127 1 98.75 95 GLY A O 1
ATOM 764 N N . TYR A 1 96 ? -3.152 0.587 2.285 1 98.88 96 TYR A N 1
ATOM 765 C CA . TYR A 1 96 ? -3.758 0.242 3.568 1 98.88 96 TYR A CA 1
ATOM 766 C C . TYR A 1 96 ? -4.984 1.104 3.842 1 98.88 96 TYR A C 1
ATOM 768 O O . TYR A 1 96 ? -6.047 0.587 4.191 1 98.88 96 TYR A O 1
ATOM 776 N N . PHE A 1 97 ? -4.863 2.404 3.668 1 98.88 97 PHE A N 1
ATOM 777 C CA . PHE A 1 97 ? -5.965 3.33 3.91 1 98.88 97 PHE A CA 1
ATOM 778 C C . PHE A 1 97 ? -7.148 3.012 3.006 1 98.88 97 PHE A C 1
ATOM 780 O O . PHE A 1 97 ? -8.305 3.047 3.447 1 98.88 97 PHE A O 1
ATOM 787 N N . VAL A 1 98 ? -6.883 2.725 1.746 1 98.81 98 VAL A N 1
ATOM 788 C CA . VAL A 1 98 ? -7.961 2.451 0.806 1 98.81 98 VAL A CA 1
ATOM 789 C C . VAL A 1 98 ? -8.711 1.189 1.231 1 98.81 98 VAL A C 1
ATOM 791 O O . VAL A 1 98 ? -9.945 1.15 1.2 1 98.81 98 VAL A O 1
ATOM 794 N N . ALA A 1 99 ? -7.941 0.144 1.616 1 98.75 99 ALA A N 1
ATOM 795 C CA . ALA A 1 99 ? -8.594 -1.063 2.111 1 98.75 99 ALA A CA 1
ATOM 796 C C . ALA A 1 99 ? -9.43 -0.765 3.354 1 98.75 99 ALA A C 1
ATOM 798 O O . ALA A 1 99 ? -10.547 -1.27 3.494 1 98.75 99 ALA A O 1
ATOM 799 N N . LEU A 1 100 ? -8.883 0.015 4.289 1 98.75 100 LEU A N 1
ATOM 800 C CA . LEU A 1 100 ? -9.609 0.42 5.484 1 98.75 100 LEU A CA 1
ATOM 801 C C . LEU A 1 100 ? -10.906 1.138 5.117 1 98.75 100 LEU A C 1
ATOM 803 O O . LEU A 1 100 ? -11.969 0.822 5.652 1 98.75 100 LEU A O 1
ATOM 807 N N . GLN A 1 101 ? -10.797 2.084 4.203 1 98.75 101 GLN A N 1
ATOM 808 C CA . GLN A 1 101 ? -11.961 2.85 3.773 1 98.75 101 GLN A CA 1
ATOM 809 C C . GLN A 1 101 ? -13.016 1.94 3.145 1 98.75 101 GLN A C 1
ATOM 811 O O . GLN A 1 101 ? -14.203 2.068 3.436 1 98.75 101 GLN A O 1
ATOM 816 N N . LYS A 1 102 ? -12.547 1.058 2.355 1 98.38 102 LYS A N 1
ATOM 817 C CA . LYS A 1 102 ? -13.445 0.213 1.575 1 98.38 102 LYS A CA 1
ATOM 818 C C . LYS A 1 102 ? -14.164 -0.796 2.467 1 98.38 102 LYS A C 1
ATOM 820 O O . LYS A 1 102 ? -15.352 -1.073 2.27 1 98.38 102 LYS A O 1
ATOM 825 N N . HIS A 1 103 ? -13.508 -1.299 3.512 1 98.5 103 HIS A N 1
ATOM 826 C CA . HIS A 1 103 ? -14.047 -2.492 4.152 1 98.5 103 HIS A CA 1
ATOM 827 C C . HIS A 1 103 ? -14.359 -2.23 5.625 1 98.5 103 HIS A C 1
ATOM 829 O O . HIS A 1 103 ? -15.125 -2.977 6.242 1 98.5 103 HIS A O 1
ATOM 835 N N . VAL A 1 104 ? -13.75 -1.22 6.211 1 98.38 104 VAL A N 1
ATOM 836 C CA . VAL A 1 104 ? -13.797 -1.116 7.668 1 98.38 104 VAL A CA 1
ATOM 837 C C . VAL A 1 104 ? -14.406 0.225 8.07 1 98.38 104 VAL A C 1
ATOM 839 O O . VAL A 1 104 ? -15.266 0.285 8.953 1 98.38 104 VAL A O 1
ATOM 842 N N . LYS A 1 105 ? -13.969 1.272 7.41 1 98.25 105 LYS A N 1
ATOM 843 C CA . LYS A 1 105 ? -14.359 2.625 7.797 1 98.25 105 LYS A CA 1
ATOM 844 C C . LYS A 1 105 ? -14.727 3.461 6.574 1 98.25 105 LYS A C 1
ATOM 846 O O . LYS A 1 105 ? -13.961 4.328 6.152 1 98.25 105 LYS A O 1
ATOM 851 N N . PRO A 1 106 ? -15.945 3.322 6.137 1 98.06 106 PRO A N 1
ATOM 852 C CA . PRO A 1 106 ? -16.391 4.012 4.918 1 98.06 106 PRO A CA 1
ATOM 853 C C . PRO A 1 106 ? -16.375 5.531 5.066 1 98.06 106 PRO A C 1
ATOM 855 O O . PRO A 1 106 ? -16.406 6.254 4.07 1 98.06 106 PRO A O 1
ATOM 858 N N . THR A 1 107 ? -16.328 6.066 6.289 1 97.94 107 THR A N 1
ATOM 859 C CA . THR A 1 107 ? -16.344 7.508 6.52 1 97.94 107 THR A CA 1
ATOM 860 C C . THR A 1 107 ? -14.938 8.094 6.375 1 97.94 107 THR A C 1
ATOM 862 O O . THR A 1 107 ? -14.766 9.312 6.332 1 97.94 107 THR A O 1
ATOM 865 N N . LEU A 1 108 ? -13.898 7.211 6.348 1 98.69 108 LEU A N 1
ATOM 866 C CA . LEU A 1 108 ? -12.523 7.664 6.168 1 98.69 108 LEU A CA 1
ATOM 867 C C . LEU A 1 108 ? -12.375 8.422 4.852 1 98.69 108 LEU A C 1
ATOM 869 O O . LEU A 1 108 ? -12.766 7.918 3.793 1 98.69 108 LEU A O 1
ATOM 873 N N . LYS A 1 109 ? -11.844 9.633 4.938 1 98.75 109 LYS A N 1
ATOM 874 C CA . LYS A 1 109 ? -11.547 10.414 3.738 1 98.75 109 LYS A CA 1
ATOM 875 C C . LYS A 1 109 ? -10.062 10.344 3.398 1 98.75 109 LYS A C 1
ATOM 877 O O . LYS A 1 109 ? -9.211 10.406 4.289 1 98.75 109 LYS A O 1
ATOM 882 N N . ILE A 1 110 ? -9.797 10.164 2.131 1 98.88 110 ILE A N 1
ATOM 883 C CA . ILE A 1 110 ? -8.422 10.094 1.667 1 98.88 110 ILE A CA 1
ATOM 884 C C . ILE A 1 110 ? -8.164 11.188 0.633 1 98.88 110 ILE A C 1
ATOM 886 O O . ILE A 1 110 ? -8.781 11.195 -0.433 1 98.88 110 ILE A O 1
ATOM 890 N N . TYR A 1 111 ? -7.277 12.078 0.944 1 98.88 111 TYR A N 1
ATOM 891 C CA . TYR A 1 111 ? -6.871 13.156 0.053 1 98.88 111 TYR A CA 1
ATOM 892 C C . TYR A 1 111 ? -5.453 12.945 -0.454 1 98.88 111 TYR A C 1
ATOM 894 O O . TYR A 1 111 ? -4.52 12.805 0.339 1 98.88 111 TYR A O 1
ATOM 902 N N . ILE A 1 112 ? -5.34 12.938 -1.751 1 98.5 112 ILE A N 1
ATOM 903 C CA . ILE A 1 112 ? -4.035 12.766 -2.381 1 98.5 112 ILE A CA 1
ATOM 904 C C . ILE A 1 112 ? -3.471 14.125 -2.787 1 98.5 112 ILE A C 1
ATOM 906 O O . ILE A 1 112 ? -4.188 14.961 -3.342 1 98.5 112 ILE A O 1
ATOM 910 N N . LEU A 1 113 ? -2.229 14.297 -2.439 1 98.06 113 LEU A N 1
ATOM 911 C CA . LEU A 1 113 ? -1.5 15.477 -2.887 1 98.06 113 LEU A CA 1
ATOM 912 C C . LEU A 1 113 ? -0.386 15.094 -3.8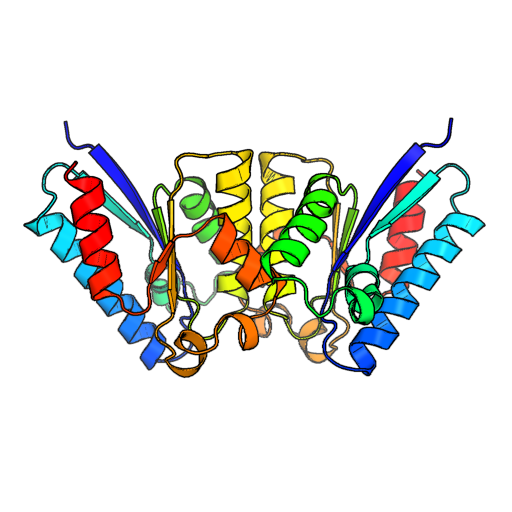55 1 98.06 113 LEU A C 1
ATOM 914 O O . LEU A 1 113 ? 0.463 14.258 -3.533 1 98.06 113 LEU A O 1
ATOM 918 N N . ASN A 1 114 ? -0.407 15.578 -5.004 1 97 114 ASN A N 1
ATOM 919 C CA . ASN A 1 114 ? 0.667 15.477 -5.984 1 97 114 ASN A CA 1
ATOM 920 C C . ASN A 1 114 ? 1.022 16.844 -6.566 1 97 114 ASN A C 1
ATOM 922 O O . ASN A 1 114 ? 0.255 17.406 -7.348 1 97 114 ASN A O 1
ATOM 926 N N . THR A 1 115 ? 2.207 17.297 -6.238 1 95.88 115 THR A N 1
ATOM 927 C CA . THR A 1 115 ? 2.574 18.656 -6.652 1 95.88 115 THR A CA 1
ATOM 928 C C . THR A 1 115 ? 3.492 18.609 -7.871 1 95.88 115 THR A C 1
ATOM 930 O O . THR A 1 115 ? 3.922 19.656 -8.367 1 95.88 115 THR A O 1
ATOM 933 N N . ASP A 1 116 ? 3.896 17.406 -8.328 1 94 116 ASP A N 1
ATOM 934 C CA . ASP A 1 116 ? 4.742 17.266 -9.508 1 94 116 ASP A CA 1
ATOM 935 C C . ASP A 1 116 ? 3.971 17.594 -10.781 1 94 116 ASP A C 1
ATOM 937 O O . ASP A 1 116 ? 3.145 16.812 -11.242 1 94 116 ASP A O 1
ATOM 941 N N . TRP A 1 117 ? 4.316 18.641 -11.367 1 91.62 117 TRP A N 1
ATOM 942 C CA . TRP A 1 117 ? 3.543 19.156 -12.5 1 91.62 117 TRP A CA 1
ATOM 943 C C . TRP A 1 117 ? 3.604 18.188 -13.672 1 91.62 117 TRP A C 1
ATOM 945 O O . TRP A 1 117 ? 2.699 18.156 -14.516 1 91.62 117 TRP A O 1
ATOM 955 N N . ARG A 1 118 ? 4.656 17.422 -13.883 1 89.44 118 ARG A N 1
ATOM 956 C CA . ARG A 1 118 ? 4.746 16.422 -14.953 1 89.44 118 ARG A CA 1
ATOM 957 C C . ARG A 1 118 ? 3.623 15.398 -14.844 1 89.44 118 ARG A C 1
ATOM 959 O O . ARG A 1 118 ? 3.098 14.938 -15.852 1 89.44 118 ARG A O 1
ATOM 966 N N . VAL A 1 119 ? 3.211 15.086 -13.625 1 88 119 VAL A N 1
ATOM 967 C CA . VAL A 1 119 ? 2.174 14.094 -13.367 1 88 119 VAL A CA 1
ATOM 968 C C . VAL A 1 119 ? 0.795 14.727 -13.555 1 88 119 VAL A C 1
ATOM 970 O O . VAL A 1 119 ? -0.106 14.102 -14.125 1 88 119 VAL A O 1
ATOM 973 N N . HIS A 1 120 ? 0.647 15.961 -13.156 1 82.88 120 HIS A N 1
ATOM 974 C CA . HIS A 1 120 ? -0.627 16.656 -13.281 1 82.88 120 HIS A CA 1
ATOM 975 C C . HIS A 1 120 ? -1.159 16.578 -14.711 1 82.88 120 HIS A C 1
ATOM 977 O O . HIS A 1 120 ? -2.344 16.297 -14.922 1 82.88 120 HIS A O 1
ATOM 983 N N . LYS A 1 121 ? -0.308 16.812 -15.531 1 83.25 121 LYS A N 1
ATOM 984 C CA . LYS A 1 121 ? -0.685 16.984 -16.938 1 83.25 121 LYS A CA 1
ATOM 985 C C . LYS A 1 121 ? -0.943 15.633 -17.609 1 83.25 121 LYS A C 1
ATOM 987 O O . LYS A 1 121 ? -1.807 15.531 -18.469 1 83.25 121 LYS A O 1
ATOM 992 N N . HIS A 1 122 ? -0.35 14.633 -17.094 1 89.44 122 HIS A N 1
ATOM 993 C CA . HIS A 1 122 ? -0.405 13.336 -17.766 1 89.44 122 HIS A CA 1
ATOM 994 C C . HIS A 1 122 ? -0.509 12.195 -16.75 1 89.44 122 HIS A C 1
ATOM 996 O O . HIS A 1 122 ? 0.217 11.203 -16.859 1 89.44 122 HIS A O 1
ATOM 1002 N N . ARG A 1 123 ? -1.348 12.445 -15.773 1 87.62 123 ARG A N 1
ATOM 1003 C CA . ARG A 1 123 ? -1.452 11.5 -14.664 1 87.62 123 ARG A CA 1
ATOM 1004 C C . ARG A 1 123 ? -1.667 10.078 -15.172 1 87.62 123 ARG A C 1
ATOM 1006 O O . ARG A 1 123 ? -0.976 9.148 -14.75 1 87.62 123 ARG A O 1
ATOM 1013 N N . ASN A 1 124 ? -2.617 9.906 -16.141 1 85.25 124 ASN A N 1
ATOM 1014 C CA . ASN A 1 124 ? -2.992 8.586 -16.641 1 85.25 124 ASN A CA 1
ATOM 1015 C C . ASN A 1 124 ? -1.812 7.891 -17.312 1 85.25 124 ASN A C 1
ATOM 1017 O O . ASN A 1 124 ? -1.784 6.66 -17.406 1 85.25 124 ASN A O 1
ATOM 1021 N N . GLU A 1 125 ? -0.894 8.711 -17.688 1 86.25 125 GLU A N 1
ATOM 1022 C CA . GLU A 1 125 ? 0.25 8.164 -18.422 1 86.25 125 GLU A CA 1
ATOM 1023 C C . GLU A 1 125 ? 1.447 7.973 -17.484 1 86.25 125 GLU A C 1
ATOM 1025 O O . GLU A 1 125 ? 2.324 7.148 -17.766 1 86.25 125 GLU A O 1
ATOM 1030 N N . VAL A 1 126 ? 1.492 8.711 -16.422 1 89 126 VAL A N 1
ATOM 1031 C CA . VAL A 1 126 ? 2.709 8.789 -15.617 1 89 126 VAL A CA 1
ATOM 1032 C C . VAL A 1 126 ? 2.58 7.883 -14.391 1 89 126 VAL A C 1
ATOM 1034 O O . VAL A 1 126 ? 3.504 7.137 -14.062 1 89 126 VAL A O 1
ATOM 1037 N N . LEU A 1 127 ? 1.487 7.891 -13.781 1 91.94 127 LEU A N 1
ATOM 1038 C CA . LEU A 1 127 ? 1.309 7.062 -12.594 1 91.94 127 LEU A CA 1
ATOM 1039 C C . LEU A 1 127 ? 1.07 5.605 -12.984 1 91.94 127 LEU A C 1
ATOM 1041 O O . LEU A 1 127 ? 0.472 5.324 -14.023 1 91.94 127 LEU A O 1
ATOM 1045 N N . ASN A 1 128 ? 1.587 4.762 -12.172 1 91.31 128 ASN A N 1
ATOM 1046 C CA . ASN A 1 128 ? 1.231 3.35 -12.281 1 91.31 128 ASN A CA 1
ATOM 1047 C C . ASN A 1 128 ? -0.276 3.162 -12.422 1 91.31 128 ASN A C 1
ATOM 1049 O O . ASN A 1 128 ? -1.055 3.783 -11.695 1 91.31 128 ASN A O 1
ATOM 1053 N N . LYS A 1 129 ? -0.677 2.311 -13.289 1 90 129 LYS A N 1
ATOM 1054 C CA . LYS A 1 129 ? -2.086 2.148 -13.633 1 90 129 LYS A CA 1
ATOM 1055 C C . LYS A 1 129 ? -2.904 1.725 -12.422 1 90 129 LYS A C 1
ATOM 1057 O O . LYS A 1 129 ? -4.016 2.217 -12.211 1 90 129 LYS A O 1
ATOM 1062 N N . PHE A 1 130 ? -2.432 0.783 -11.688 1 93 130 PHE A N 1
ATOM 1063 C CA . PHE A 1 130 ? -3.146 0.341 -10.5 1 93 130 PHE A CA 1
ATOM 1064 C C . PHE A 1 130 ? -3.312 1.489 -9.508 1 93 130 PHE A C 1
ATOM 1066 O O . PHE A 1 130 ? -4.406 1.711 -8.984 1 93 130 PHE A O 1
ATOM 1073 N N . LEU A 1 131 ? -2.229 2.166 -9.289 1 94.88 131 LEU A N 1
ATOM 1074 C CA . LEU A 1 131 ? -2.236 3.291 -8.359 1 94.88 131 LEU A CA 1
ATOM 1075 C C . LEU A 1 131 ? -3.209 4.371 -8.82 1 94.88 131 LEU A C 1
ATOM 1077 O O . LEU A 1 131 ? -4 4.883 -8.031 1 94.88 131 LEU A O 1
ATOM 1081 N N . ASP A 1 132 ? -3.104 4.691 -10.062 1 94.94 132 ASP A N 1
ATOM 1082 C CA . ASP A 1 132 ? -3.975 5.73 -10.609 1 94.94 132 ASP A CA 1
ATOM 1083 C C . ASP A 1 132 ? -5.445 5.336 -10.484 1 94.94 132 ASP A C 1
ATOM 1085 O O . ASP A 1 132 ? -6.277 6.152 -10.086 1 94.94 132 ASP A O 1
ATOM 1089 N N . GLY A 1 133 ? -5.801 4.098 -10.852 1 95.56 133 GLY A N 1
ATOM 1090 C CA . GLY A 1 133 ? -7.164 3.619 -10.688 1 95.56 133 GLY A CA 1
ATOM 1091 C C . GLY A 1 133 ? -7.641 3.662 -9.25 1 95.56 133 GLY A C 1
ATOM 1092 O O . GLY A 1 133 ? -8.789 4.012 -8.977 1 95.56 133 GLY A O 1
ATOM 1093 N N . MET A 1 134 ? -6.809 3.311 -8.352 1 97.44 134 MET A N 1
ATOM 1094 C CA . MET A 1 134 ? -7.102 3.355 -6.922 1 97.44 134 MET A CA 1
ATOM 1095 C C . MET A 1 134 ? -7.43 4.777 -6.48 1 97.44 134 MET A C 1
ATOM 1097 O O . MET A 1 134 ? -8.422 5.004 -5.785 1 97.44 134 MET A O 1
ATOM 1101 N N . ILE A 1 135 ? -6.609 5.691 -6.883 1 97.12 135 ILE A N 1
ATOM 1102 C CA . ILE A 1 135 ? -6.789 7.098 -6.535 1 97.12 135 ILE A CA 1
ATOM 1103 C C . ILE A 1 135 ? -8.117 7.602 -7.102 1 97.12 135 ILE A C 1
ATOM 1105 O O . ILE A 1 135 ? -8.922 8.203 -6.379 1 97.12 135 ILE A O 1
ATOM 1109 N N . LEU A 1 136 ? -8.375 7.289 -8.328 1 95.81 136 LEU A N 1
ATOM 1110 C CA . LEU A 1 136 ? -9.594 7.746 -8.992 1 95.81 136 LEU A CA 1
ATOM 1111 C C . LEU A 1 136 ? -10.828 7.172 -8.312 1 95.81 136 LEU A C 1
ATOM 1113 O O . LEU A 1 136 ? -11.867 7.836 -8.25 1 95.81 136 LEU A O 1
ATOM 1117 N N . SER A 1 137 ? -10.703 6.027 -7.781 1 96.94 137 SER A N 1
ATOM 1118 C CA . SER A 1 137 ? -11.859 5.316 -7.258 1 96.94 137 SER A CA 1
ATOM 1119 C C . SER A 1 137 ? -12.148 5.711 -5.812 1 96.94 137 SER A C 1
ATOM 1121 O O . SER A 1 137 ? -13.297 5.688 -5.371 1 96.94 137 SER A O 1
ATOM 1123 N N . HIS A 1 138 ? -11.156 6.098 -5.059 1 98.31 138 HIS A N 1
ATOM 1124 C CA . HIS A 1 138 ? -11.359 6.109 -3.613 1 98.31 138 HIS A CA 1
ATOM 1125 C C . HIS A 1 138 ? -10.891 7.426 -3.002 1 98.31 138 HIS A C 1
ATOM 1127 O O . HIS A 1 138 ? -11.156 7.703 -1.832 1 98.31 138 HIS A O 1
ATOM 1133 N N . CYS A 1 139 ? -10.203 8.258 -3.797 1 98.06 139 CYS A N 1
ATOM 1134 C CA . CYS A 1 139 ? -9.547 9.422 -3.203 1 98.06 139 CYS A CA 1
ATOM 1135 C C . CYS A 1 139 ? -9.953 10.703 -3.92 1 98.06 139 CYS A C 1
ATOM 1137 O O . CYS A 1 139 ? -10.477 10.656 -5.031 1 98.06 139 CYS A O 1
ATOM 1139 N N . GLN A 1 140 ? -9.805 11.789 -3.254 1 98.12 140 GLN A N 1
ATOM 1140 C CA . GLN A 1 140 ? -9.82 13.094 -3.896 1 98.12 140 GLN A CA 1
ATOM 1141 C C . GLN A 1 140 ? -8.398 13.586 -4.172 1 98.12 140 GLN A C 1
ATOM 1143 O O . GLN A 1 140 ? -7.516 13.453 -3.32 1 98.12 140 GLN A O 1
ATOM 1148 N N . TYR A 1 141 ? -8.188 14.102 -5.336 1 97.5 141 TYR A N 1
ATOM 1149 C CA . TYR A 1 141 ? -6.852 14.406 -5.844 1 97.5 141 TYR A CA 1
ATOM 1150 C C . TYR A 1 141 ? -6.633 15.906 -5.938 1 97.5 141 TYR A C 1
ATOM 1152 O O . TYR A 1 141 ? -7.438 16.625 -6.543 1 97.5 141 TYR A O 1
ATOM 1160 N N . PHE A 1 142 ? -5.551 16.375 -5.352 1 97.94 142 PHE A N 1
ATOM 1161 C CA . PHE A 1 142 ? -5.195 17.781 -5.363 1 97.94 142 PHE A CA 1
ATOM 1162 C C . PHE A 1 142 ? -3.787 17.984 -5.91 1 97.94 142 PHE A C 1
ATOM 1164 O O . PHE A 1 142 ? -2.896 17.172 -5.656 1 97.94 142 PHE A O 1
ATOM 1171 N N . THR A 1 143 ? -3.529 19.125 -6.562 1 97 143 THR A N 1
ATOM 1172 C CA . THR A 1 143 ? -2.225 19.391 -7.156 1 97 143 THR A CA 1
ATOM 1173 C C . THR A 1 143 ? -1.474 20.453 -6.367 1 97 143 THR A C 1
ATOM 1175 O O . THR A 1 143 ? -0.323 20.766 -6.676 1 97 143 THR A O 1
ATOM 1178 N N . ASN A 1 144 ? -2.1 20.984 -5.387 1 96.69 144 ASN A N 1
ATOM 1179 C CA . ASN A 1 144 ? -1.436 21.906 -4.473 1 96.69 144 ASN A CA 1
ATOM 1180 C C . ASN A 1 144 ? -2.055 21.859 -3.08 1 96.69 144 ASN A C 1
ATOM 1182 O O . ASN A 1 144 ? -3.254 21.609 -2.938 1 96.69 144 ASN A O 1
ATOM 1186 N N . PHE A 1 145 ? -1.209 22.141 -2.09 1 97.81 145 PHE A N 1
ATOM 1187 C CA . PHE A 1 145 ? -1.593 21.922 -0.703 1 97.81 145 PHE A CA 1
ATOM 1188 C C . PHE A 1 145 ? -2.625 22.938 -0.25 1 97.81 145 PHE A C 1
ATOM 1190 O O . PHE A 1 145 ? -3.52 22.625 0.537 1 97.81 145 PHE A O 1
ATOM 1197 N N . THR A 1 146 ? -2.541 24.172 -0.709 1 97.19 146 THR A N 1
ATOM 1198 C CA . THR A 1 146 ? -3.484 25.219 -0.331 1 97.19 146 THR A CA 1
ATOM 1199 C C . THR A 1 146 ? -4.902 24.844 -0.751 1 97.19 146 THR A C 1
ATOM 1201 O O . THR A 1 146 ? -5.848 25.016 0.023 1 97.19 146 THR A O 1
ATOM 1204 N N . ASP A 1 147 ? -5.059 24.359 -1.985 1 98 147 ASP A N 1
ATOM 1205 C CA . ASP A 1 147 ? -6.367 23.906 -2.459 1 98 147 ASP A CA 1
ATOM 1206 C C . ASP A 1 147 ? -6.91 22.781 -1.594 1 98 147 ASP A C 1
ATOM 1208 O O . ASP A 1 147 ? -8.102 22.734 -1.299 1 98 147 ASP A O 1
ATOM 1212 N N . LEU A 1 148 ? -6.016 21.891 -1.232 1 98.38 148 LEU A N 1
ATOM 1213 C CA . LEU A 1 148 ? -6.406 20.781 -0.366 1 98.38 148 LEU A CA 1
ATOM 1214 C C . LEU A 1 148 ? -6.895 21.297 0.984 1 98.38 148 LEU A C 1
ATOM 1216 O O . LEU A 1 148 ? -7.961 20.891 1.454 1 98.38 148 LEU A O 1
ATOM 1220 N N . LEU A 1 149 ? -6.168 22.188 1.578 1 97.62 149 LEU A N 1
ATOM 1221 C CA . LEU A 1 149 ? -6.523 22.734 2.883 1 97.62 149 LEU A CA 1
ATOM 1222 C C . LEU A 1 149 ? -7.844 23.5 2.811 1 97.62 149 LEU A C 1
ATOM 1224 O O . LEU A 1 149 ? -8.68 23.391 3.711 1 97.62 149 LEU A O 1
ATOM 1228 N N . ASN A 1 150 ? -8.023 24.281 1.769 1 97.44 150 ASN A N 1
ATOM 1229 C CA . ASN A 1 150 ? -9.281 25 1.578 1 97.44 150 ASN A CA 1
ATOM 1230 C C . ASN A 1 150 ? -10.469 24.047 1.472 1 97.44 150 ASN A C 1
ATOM 1232 O O . ASN A 1 150 ? -11.523 24.297 2.057 1 97.44 150 ASN A O 1
ATOM 1236 N N . HIS A 1 151 ? -10.25 23.016 0.715 1 98 151 HIS A N 1
ATOM 1237 C CA . HIS A 1 151 ? -11.305 22.016 0.599 1 98 151 HIS A CA 1
ATOM 1238 C C . HIS A 1 151 ? -11.633 21.406 1.957 1 98 151 HIS A C 1
ATOM 1240 O O . HIS A 1 151 ? -12.805 21.234 2.295 1 98 151 HIS A O 1
ATOM 1246 N N . LEU A 1 152 ? -10.609 21.062 2.684 1 96.5 152 LEU A N 1
ATOM 1247 C CA . LEU A 1 152 ? -10.766 20.5 4.02 1 96.5 152 LEU A CA 1
ATOM 1248 C C . LEU A 1 152 ? -11.562 21.438 4.918 1 96.5 152 LEU A C 1
ATOM 1250 O O . LEU A 1 152 ? -12.477 21.016 5.625 1 96.5 152 LEU A O 1
ATOM 1254 N N . LEU A 1 153 ? -11.258 22.703 4.855 1 95.94 153 LEU A N 1
ATOM 1255 C CA . LEU A 1 153 ? -11.938 23.719 5.645 1 95.94 153 LEU A CA 1
ATOM 1256 C C . LEU A 1 153 ? -13.422 23.797 5.285 1 95.94 153 LEU A C 1
ATOM 1258 O O . LEU A 1 153 ? -14.281 23.812 6.168 1 95.94 153 LEU A O 1
ATOM 1262 N N . ILE A 1 154 ? -13.711 23.812 4.043 1 96.25 154 ILE A N 1
ATOM 1263 C CA . ILE A 1 154 ? -15.086 23.906 3.568 1 96.25 154 ILE A CA 1
ATOM 1264 C C . ILE A 1 154 ? -15.867 22.672 4.008 1 96.25 154 ILE A C 1
ATOM 1266 O O . ILE A 1 154 ? -17 22.781 4.484 1 96.25 154 ILE A O 1
ATOM 1270 N N . GLU A 1 155 ? -15.219 21.516 3.883 1 95.31 155 GLU A N 1
ATOM 1271 C CA . GLU A 1 155 ? -15.883 20.25 4.223 1 95.31 155 GLU A CA 1
ATOM 1272 C C . GLU A 1 155 ? -16.188 20.172 5.715 1 95.31 155 GLU A C 1
ATOM 1274 O O . GLU A 1 155 ? -17.234 19.641 6.113 1 95.31 155 GLU A O 1
ATOM 1279 N N . LEU A 1 156 ? -15.312 20.703 6.57 1 94.94 156 LEU A N 1
ATOM 1280 C CA . LEU A 1 156 ? -15.461 20.547 8.016 1 94.94 156 LEU A CA 1
ATOM 1281 C C . LEU A 1 156 ? -16.328 21.656 8.602 1 94.94 156 LEU A C 1
ATOM 1283 O O . LEU A 1 156 ? -16.797 21.547 9.734 1 94.94 156 LEU A O 1
ATOM 1287 N N . LYS A 1 157 ? -16.562 22.734 7.852 1 92.44 157 LYS A N 1
ATOM 1288 C CA . LYS A 1 157 ? -17.438 23.828 8.305 1 92.44 157 LYS A CA 1
ATOM 1289 C C . LYS A 1 157 ? -18.891 23.531 7.988 1 92.44 157 LYS A C 1
ATOM 1291 O O . LYS A 1 157 ? -19.797 24.203 8.484 1 92.44 157 LYS A O 1
ATOM 1296 N N . LYS A 1 158 ? -19.141 22.578 7.23 1 84.5 158 LYS A N 1
ATOM 1297 C CA . LYS A 1 158 ? -20.516 22.172 6.969 1 84.5 158 LYS A CA 1
ATOM 1298 C C . LYS A 1 158 ? -21.125 21.484 8.188 1 84.5 158 LYS A C 1
ATOM 1300 O O . LYS A 1 158 ? -20.438 20.812 8.938 1 84.5 158 LYS A O 1
ATOM 1305 N N . MET B 1 1 ? -14.398 -33.406 -2.387 1 61.19 1 MET B N 1
ATOM 1306 C CA . MET B 1 1 ? -14.711 -32.188 -3.119 1 61.19 1 MET B CA 1
ATOM 1307 C C . MET B 1 1 ? -13.508 -31.25 -3.156 1 61.19 1 MET B C 1
ATOM 1309 O O . MET B 1 1 ? -12.812 -31.094 -2.154 1 61.19 1 MET B O 1
ATOM 1313 N N . SER B 1 2 ? -13.023 -30.875 -4.332 1 80.38 2 SER B N 1
ATOM 1314 C CA . SER B 1 2 ? -11.789 -30.109 -4.48 1 80.38 2 SER B CA 1
ATOM 1315 C C . SER B 1 2 ? -11.883 -28.766 -3.76 1 80.38 2 SER B C 1
ATOM 1317 O O . SER B 1 2 ? -12.961 -28.156 -3.697 1 80.38 2 SER B O 1
ATOM 1319 N N . LYS B 1 3 ? -10.953 -28.484 -2.922 1 91.56 3 LYS B N 1
ATOM 1320 C CA . LYS B 1 3 ? -10.891 -27.219 -2.207 1 91.56 3 LYS B CA 1
ATOM 1321 C C . LYS B 1 3 ? -10.398 -26.094 -3.121 1 91.56 3 LYS B C 1
ATOM 1323 O O . LYS B 1 3 ? -9.336 -26.203 -3.732 1 91.56 3 LYS B O 1
ATOM 1328 N N . LYS B 1 4 ? -11.156 -25.078 -3.301 1 96.5 4 LYS B N 1
ATOM 1329 C CA . LYS B 1 4 ? -10.773 -23.953 -4.137 1 96.5 4 LYS B CA 1
ATOM 1330 C C . LYS B 1 4 ? -9.805 -23.031 -3.404 1 96.5 4 LYS B C 1
ATOM 1332 O O . LYS B 1 4 ? -9.977 -22.766 -2.209 1 96.5 4 LYS B O 1
ATOM 1337 N N . ILE B 1 5 ? -8.828 -22.625 -4.062 1 97.69 5 ILE B N 1
ATOM 1338 C CA . ILE B 1 5 ? -7.867 -21.703 -3.465 1 97.69 5 ILE B CA 1
ATOM 1339 C C . ILE B 1 5 ? -7.523 -20.594 -4.461 1 97.69 5 ILE B C 1
ATOM 1341 O O . ILE B 1 5 ? -7.285 -20.875 -5.641 1 97.69 5 ILE B O 1
ATOM 1345 N N . LYS B 1 6 ? -7.559 -19.359 -4.031 1 98.19 6 LYS B N 1
ATOM 1346 C CA . LYS B 1 6 ? -7.238 -18.203 -4.852 1 98.19 6 LYS B CA 1
ATOM 1347 C C . LYS B 1 6 ? -5.891 -17.609 -4.457 1 98.19 6 LYS B C 1
ATOM 1349 O O . LYS B 1 6 ? -5.688 -17.234 -3.303 1 98.19 6 LYS B O 1
ATOM 1354 N N . ILE B 1 7 ? -4.984 -17.531 -5.441 1 98.5 7 ILE B N 1
ATOM 1355 C CA . ILE B 1 7 ? -3.65 -16.984 -5.223 1 98.5 7 ILE B CA 1
ATOM 1356 C C . ILE B 1 7 ? -3.449 -15.75 -6.102 1 98.5 7 ILE B C 1
ATOM 1358 O O . ILE B 1 7 ? -3.777 -15.773 -7.289 1 98.5 7 ILE B O 1
ATOM 1362 N N . TYR B 1 8 ? -3.02 -14.734 -5.531 1 98.31 8 TYR B N 1
ATOM 1363 C CA . TYR B 1 8 ? -2.695 -13.508 -6.25 1 98.31 8 TYR B CA 1
ATOM 1364 C C . TYR B 1 8 ? -1.188 -13.312 -6.344 1 98.31 8 TYR B C 1
ATOM 1366 O O . TYR B 1 8 ? -0.488 -13.352 -5.328 1 98.31 8 TYR B O 1
ATOM 1374 N N . LEU B 1 9 ? -0.724 -13.156 -7.551 1 97.56 9 LEU B N 1
ATOM 1375 C CA . LEU B 1 9 ? 0.696 -12.922 -7.793 1 97.56 9 LEU B CA 1
ATOM 1376 C C . LEU B 1 9 ? 0.959 -11.461 -8.117 1 97.56 9 LEU B C 1
ATOM 1378 O O . LEU B 1 9 ? 0.584 -10.977 -9.188 1 97.56 9 LEU B O 1
ATOM 1382 N N . ALA B 1 10 ? 1.586 -10.781 -7.172 1 97.06 10 ALA B N 1
ATOM 1383 C CA . ALA B 1 10 ? 1.871 -9.359 -7.332 1 97.06 10 ALA B CA 1
ATOM 1384 C C . ALA B 1 10 ? 3.365 -9.117 -7.516 1 97.06 10 ALA B C 1
ATOM 1386 O O . ALA B 1 10 ? 4.191 -9.891 -7.023 1 97.06 10 ALA B O 1
ATOM 1387 N N . GLY B 1 11 ? 3.715 -8.039 -8.141 1 96.44 11 GLY B N 1
ATOM 1388 C CA . GLY B 1 11 ? 5.098 -7.633 -8.336 1 96.44 11 GLY B CA 1
ATOM 1389 C C . GLY B 1 11 ? 5.285 -6.707 -9.523 1 96.44 11 GLY B C 1
ATOM 1390 O O . GLY B 1 11 ? 4.328 -6.402 -10.242 1 96.44 11 GLY B O 1
ATOM 1391 N N . PRO B 1 12 ? 6.516 -6.254 -9.664 1 94 12 PRO B N 1
ATOM 1392 C CA . PRO B 1 12 ? 6.785 -5.395 -10.82 1 94 12 PRO B CA 1
ATOM 1393 C C . PRO B 1 12 ? 6.637 -6.129 -12.148 1 94 12 PRO B C 1
ATOM 1395 O O . PRO B 1 12 ? 6.965 -7.312 -12.242 1 94 12 PRO B O 1
ATOM 1398 N N . LEU B 1 13 ? 6.145 -5.391 -13.18 1 90.88 13 LEU B N 1
ATOM 1399 C CA . LEU B 1 13 ? 5.871 -6.012 -14.477 1 90.88 13 LEU B CA 1
ATOM 1400 C C . LEU B 1 13 ? 6.246 -5.074 -15.617 1 90.88 13 LEU B C 1
ATOM 1402 O O . LEU B 1 13 ? 5.633 -5.113 -16.688 1 90.88 13 LEU B O 1
ATOM 1406 N N . PHE B 1 14 ? 7.277 -4.27 -15.469 1 89.31 14 PHE B N 1
ATOM 1407 C CA . PHE B 1 14 ? 7.469 -3.154 -16.375 1 89.31 14 PHE B CA 1
ATOM 1408 C C . PHE B 1 14 ? 8.68 -3.389 -17.266 1 89.31 14 PHE B C 1
ATOM 1410 O O . PHE B 1 14 ? 8.883 -2.678 -18.266 1 89.31 14 PHE B O 1
ATOM 1417 N N . THR B 1 15 ? 9.562 -4.297 -16.953 1 92.38 15 THR B N 1
ATOM 1418 C CA . THR B 1 15 ? 10.672 -4.695 -17.797 1 92.38 15 THR B CA 1
ATOM 1419 C C . THR B 1 15 ? 10.469 -6.113 -18.328 1 92.38 15 THR B C 1
ATOM 1421 O O . THR B 1 15 ? 9.688 -6.883 -17.766 1 92.38 15 THR B O 1
ATOM 1424 N N . LEU B 1 16 ? 11.18 -6.363 -19.422 1 93.56 16 LEU B N 1
ATOM 1425 C CA . LEU B 1 16 ? 11.102 -7.711 -19.969 1 93.56 16 LEU B CA 1
ATOM 1426 C C . LEU B 1 16 ? 11.523 -8.75 -18.938 1 93.56 16 LEU B C 1
ATOM 1428 O O . LEU B 1 16 ? 10.898 -9.805 -18.828 1 93.56 16 LEU B O 1
ATOM 1432 N N . ALA B 1 17 ? 12.578 -8.492 -18.234 1 95.06 17 ALA B N 1
ATOM 1433 C CA . ALA B 1 17 ? 13.055 -9.406 -17.203 1 95.06 17 ALA B CA 1
ATOM 1434 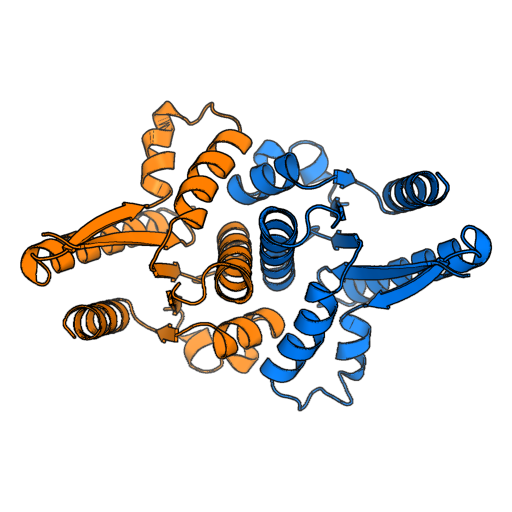C C . ALA B 1 17 ? 11.977 -9.656 -16.141 1 95.06 17 ALA B C 1
ATOM 1436 O O . ALA B 1 17 ? 11.742 -10.797 -15.742 1 95.06 17 ALA B O 1
ATOM 1437 N N . GLU B 1 18 ? 11.312 -8.648 -15.695 1 94.38 18 GLU B N 1
ATOM 1438 C CA . GLU B 1 18 ? 10.25 -8.758 -14.703 1 94.38 18 GLU B CA 1
ATOM 1439 C C . GLU B 1 18 ? 9.062 -9.547 -15.242 1 94.38 18 GLU B C 1
ATOM 1441 O O . GLU B 1 18 ? 8.516 -10.406 -14.547 1 94.38 18 GLU B O 1
ATOM 1446 N N . ILE B 1 19 ? 8.734 -9.227 -16.438 1 93.25 19 ILE B N 1
ATOM 1447 C CA . ILE B 1 19 ? 7.609 -9.891 -17.094 1 93.25 19 ILE B CA 1
ATOM 1448 C C . ILE B 1 19 ? 7.902 -11.383 -17.234 1 93.25 19 ILE B C 1
ATOM 1450 O O . ILE B 1 19 ? 7.07 -12.227 -16.891 1 93.25 19 ILE B O 1
ATOM 1454 N N . ASN B 1 20 ? 9.031 -11.719 -17.734 1 94.69 20 ASN B N 1
ATOM 1455 C CA . ASN B 1 20 ? 9.43 -13.117 -17.906 1 94.69 20 ASN B CA 1
ATOM 1456 C C . ASN B 1 20 ? 9.438 -13.852 -16.562 1 94.69 20 ASN B C 1
ATOM 1458 O O . ASN B 1 20 ? 8.977 -14.992 -16.469 1 94.69 20 ASN B O 1
ATOM 1462 N N . ASP B 1 21 ? 9.961 -13.211 -15.594 1 95.25 21 ASP B N 1
ATOM 1463 C CA . ASP B 1 21 ? 10.023 -13.82 -14.266 1 95.25 21 ASP B CA 1
ATOM 1464 C C . ASP B 1 21 ? 8.617 -14.086 -13.719 1 95.25 21 ASP B C 1
ATOM 1466 O O . ASP B 1 21 ? 8.352 -15.164 -13.18 1 95.25 21 ASP B O 1
ATOM 1470 N N . ARG B 1 22 ? 7.742 -13.109 -13.891 1 95.69 22 ARG B N 1
ATOM 1471 C CA . ARG B 1 22 ? 6.367 -13.25 -13.43 1 95.69 22 ARG B CA 1
ATOM 1472 C C . ARG B 1 22 ? 5.668 -14.406 -14.133 1 95.69 22 ARG B C 1
ATOM 1474 O O . ARG B 1 22 ? 4.961 -15.195 -13.492 1 95.69 22 ARG B O 1
ATOM 1481 N N . LYS B 1 23 ? 5.848 -14.5 -15.383 1 94.75 23 LYS B N 1
ATOM 1482 C CA . LYS B 1 23 ? 5.262 -15.594 -16.156 1 94.75 23 LYS B CA 1
ATOM 1483 C C . LYS B 1 23 ? 5.809 -16.938 -15.711 1 94.75 23 LYS B C 1
ATOM 1485 O O . LYS B 1 23 ? 5.059 -17.922 -15.586 1 94.75 23 LYS B O 1
ATOM 1490 N N . GLN B 1 24 ? 7.055 -16.984 -15.5 1 96.56 24 GLN B N 1
ATOM 1491 C CA . GLN B 1 24 ? 7.68 -18.219 -15.031 1 96.56 24 GLN B CA 1
ATOM 1492 C C . GLN B 1 24 ? 7.152 -18.625 -13.656 1 96.56 24 GLN B C 1
ATOM 1494 O O . GLN B 1 24 ? 6.871 -19.797 -13.406 1 96.56 24 GLN B O 1
ATOM 1499 N N . GLN B 1 25 ? 7.055 -17.703 -12.719 1 97.38 25 GLN B N 1
ATOM 1500 C CA . GLN B 1 25 ? 6.508 -17.969 -11.391 1 97.38 25 GLN B CA 1
ATOM 1501 C C . GLN B 1 25 ? 5.098 -18.547 -11.484 1 97.38 25 GLN B C 1
ATOM 1503 O O . GLN B 1 25 ? 4.785 -19.531 -10.82 1 97.38 25 GLN B O 1
ATOM 1508 N N . ALA B 1 26 ? 4.301 -17.891 -12.312 1 97.31 26 ALA B N 1
ATOM 1509 C CA . ALA B 1 26 ? 2.934 -18.359 -12.492 1 97.31 26 ALA B CA 1
ATOM 1510 C C . ALA B 1 26 ? 2.918 -19.797 -13.008 1 97.31 26 ALA B C 1
ATOM 1512 O O . ALA B 1 26 ? 2.164 -20.641 -12.508 1 97.31 26 ALA B O 1
ATOM 1513 N N . SER B 1 27 ? 3.729 -20.094 -14 1 97.44 27 SER B N 1
ATOM 1514 C CA . SER B 1 27 ? 3.814 -21.422 -14.57 1 97.44 27 SER B CA 1
ATOM 1515 C C . SER B 1 27 ? 4.242 -22.453 -13.531 1 97.44 27 SER B C 1
ATOM 1517 O O . SER B 1 27 ? 3.682 -23.547 -13.461 1 97.44 27 SER B O 1
ATOM 1519 N N . LEU B 1 28 ? 5.188 -22.109 -12.742 1 97.81 28 LEU B N 1
ATOM 1520 C CA . LEU B 1 28 ? 5.695 -23 -11.711 1 97.81 28 LEU B CA 1
ATOM 1521 C C . LEU B 1 28 ? 4.625 -23.281 -10.656 1 97.81 28 LEU B C 1
ATOM 1523 O O . LEU B 1 28 ? 4.48 -24.406 -10.195 1 97.81 28 LEU B O 1
ATOM 1527 N N . ILE B 1 29 ? 3.889 -22.266 -10.25 1 98 29 ILE B N 1
ATOM 1528 C CA . ILE B 1 29 ? 2.803 -22.438 -9.289 1 98 29 ILE B CA 1
ATOM 1529 C C . ILE B 1 29 ? 1.758 -23.391 -9.867 1 98 29 ILE B C 1
ATOM 1531 O O . ILE B 1 29 ? 1.359 -24.359 -9.203 1 98 29 ILE B O 1
ATOM 1535 N N . ARG B 1 30 ? 1.365 -23.141 -11.102 1 97.62 30 ARG B N 1
ATOM 1536 C CA . ARG B 1 30 ? 0.352 -23.969 -11.734 1 97.62 30 ARG B CA 1
ATOM 1537 C C . ARG B 1 30 ? 0.824 -25.422 -11.836 1 97.62 30 ARG B C 1
ATOM 1539 O O . ARG B 1 30 ? 0.063 -26.344 -11.555 1 97.62 30 ARG B O 1
ATOM 1546 N N . LYS B 1 31 ? 2.033 -25.594 -12.25 1 97.44 31 LYS B N 1
ATOM 1547 C CA . LYS B 1 31 ? 2.602 -26.922 -12.352 1 97.44 31 LYS B CA 1
ATOM 1548 C C . LYS B 1 31 ? 2.629 -27.625 -10.992 1 97.44 31 LYS B C 1
ATOM 1550 O O . LYS B 1 31 ? 2.283 -28.797 -10.883 1 97.44 31 LYS B O 1
ATOM 1555 N N . THR B 1 32 ? 3.092 -26.906 -9.984 1 96.19 32 THR B N 1
ATOM 1556 C CA . THR B 1 32 ? 3.174 -27.453 -8.633 1 96.19 32 THR B CA 1
ATOM 1557 C C . THR B 1 32 ? 1.8 -27.906 -8.148 1 96.19 32 THR B C 1
ATOM 1559 O O . THR B 1 32 ? 1.661 -29 -7.586 1 96.19 32 THR B O 1
ATOM 1562 N N . PHE B 1 33 ? 0.784 -27.078 -8.359 1 96.31 33 PHE B N 1
ATOM 1563 C CA . PHE B 1 33 ? -0.565 -27.422 -7.934 1 96.31 33 PHE B CA 1
ATOM 1564 C C . PHE B 1 33 ? -1.068 -28.656 -8.688 1 96.31 33 PHE B C 1
ATOM 1566 O O . PHE B 1 33 ? -1.655 -29.562 -8.094 1 96.31 33 PHE B O 1
ATOM 1573 N N . LYS B 1 34 ? -0.833 -28.719 -9.953 1 96.44 34 LYS B N 1
ATOM 1574 C CA . LYS B 1 34 ? -1.258 -29.844 -10.781 1 96.44 34 LYS B CA 1
ATOM 1575 C C . LYS B 1 34 ? -0.592 -31.141 -10.328 1 96.44 34 LYS B C 1
ATOM 1577 O O . LYS B 1 34 ? -1.255 -32.188 -10.195 1 96.44 34 LYS B O 1
ATOM 1582 N N . ASP B 1 35 ? 0.639 -31.094 -10.016 1 96.69 35 ASP B N 1
ATOM 1583 C CA . ASP B 1 35 ? 1.431 -32.281 -9.773 1 96.69 35 ASP B CA 1
ATOM 1584 C C . ASP B 1 35 ? 1.336 -32.719 -8.312 1 96.69 35 ASP B C 1
ATOM 1586 O O . ASP B 1 35 ? 1.368 -33.906 -8.008 1 96.69 35 ASP B O 1
ATOM 1590 N N . GLU B 1 36 ? 1.202 -31.719 -7.418 1 96 36 GLU B N 1
ATOM 1591 C CA . GLU B 1 36 ? 1.462 -32.062 -6.02 1 96 36 GLU B CA 1
ATOM 1592 C C . GLU B 1 36 ? 0.236 -31.781 -5.152 1 96 36 GLU B C 1
ATOM 1594 O O . GLU B 1 36 ? 0.166 -32.25 -4.008 1 96 36 GLU B O 1
ATOM 1599 N N . LEU B 1 37 ? -0.734 -31.047 -5.672 1 95.69 37 LEU B N 1
ATOM 1600 C CA . LEU B 1 37 ? -1.895 -30.672 -4.875 1 95.69 37 LEU B CA 1
ATOM 1601 C C . LEU B 1 37 ? -3.188 -30.922 -5.645 1 95.69 37 LEU B C 1
ATOM 1603 O O . LEU B 1 37 ? -4.016 -30.016 -5.781 1 95.69 37 LEU B O 1
ATOM 1607 N N . PRO B 1 38 ? -3.461 -32.156 -6.02 1 92.12 38 PRO B N 1
ATOM 1608 C CA . PRO B 1 38 ? -4.602 -32.469 -6.887 1 92.12 38 PRO B CA 1
ATOM 1609 C C . PRO B 1 38 ? -5.945 -32.219 -6.215 1 92.12 38 PRO B C 1
ATOM 1611 O O . PRO B 1 38 ? -6.965 -32.094 -6.895 1 92.12 38 PRO B O 1
ATOM 1614 N N . ASN B 1 39 ? -5.949 -32.094 -4.961 1 94.12 39 ASN B N 1
ATOM 1615 C CA . ASN B 1 39 ? -7.195 -31.859 -4.238 1 94.12 39 ASN B CA 1
ATOM 1616 C C . ASN B 1 39 ? -7.582 -30.391 -4.223 1 94.12 39 ASN B C 1
ATOM 1618 O O . ASN B 1 39 ? -8.641 -30.031 -3.707 1 94.12 39 ASN B O 1
ATOM 1622 N N . TYR B 1 40 ? -6.742 -29.516 -4.742 1 95.56 40 TYR B N 1
ATOM 1623 C CA . TYR B 1 40 ? -7.027 -28.094 -4.801 1 95.56 40 TYR B CA 1
ATOM 1624 C C . TYR B 1 40 ? -7.371 -27.656 -6.223 1 95.56 40 TYR B C 1
ATOM 1626 O O . TYR B 1 40 ? -6.758 -28.125 -7.188 1 95.56 40 TYR B O 1
ATOM 1634 N N . GLU B 1 41 ? -8.328 -26.859 -6.305 1 96.81 41 GLU B N 1
ATOM 1635 C CA . GLU B 1 41 ? -8.594 -26.094 -7.52 1 96.81 41 GLU B CA 1
ATOM 1636 C C . GLU B 1 41 ? -7.996 -24.688 -7.434 1 96.81 41 GLU B C 1
ATOM 1638 O O . GLU B 1 41 ? -8.5 -23.828 -6.703 1 96.81 41 GLU B O 1
ATOM 1643 N N . LEU B 1 42 ? -6.988 -24.516 -8.219 1 97.56 42 LEU B N 1
ATOM 1644 C CA . LEU B 1 42 ? -6.242 -23.266 -8.156 1 97.56 42 LEU B CA 1
ATOM 1645 C C . LEU B 1 42 ? -6.883 -22.219 -9.047 1 97.56 42 LEU B C 1
ATOM 1647 O O . LEU B 1 42 ? -7.152 -22.469 -10.227 1 97.56 42 LEU B O 1
ATOM 1651 N N . ASP B 1 43 ? -7.16 -21.094 -8.531 1 97.12 43 ASP B N 1
ATOM 1652 C CA . ASP B 1 43 ? -7.445 -19.859 -9.25 1 97.12 43 ASP B CA 1
ATOM 1653 C C . ASP B 1 43 ? -6.316 -18.844 -9.07 1 97.12 43 ASP B C 1
ATOM 1655 O O . ASP B 1 43 ? -6.273 -18.125 -8.07 1 97.12 43 ASP B O 1
ATOM 1659 N N . LEU B 1 44 ? -5.414 -18.812 -10 1 97.25 44 LEU B N 1
ATOM 1660 C CA . LEU B 1 44 ? -4.238 -17.953 -9.938 1 97.25 44 LEU B CA 1
ATOM 1661 C C . LEU B 1 44 ? -4.469 -16.672 -10.711 1 97.25 44 LEU B C 1
ATOM 1663 O O . LEU B 1 44 ? -4.762 -16.703 -11.906 1 97.25 44 LEU B O 1
ATOM 1667 N N . PHE B 1 45 ? -4.375 -15.594 -10 1 94.81 45 PHE B N 1
ATOM 1668 C CA . PHE B 1 45 ? -4.477 -14.297 -10.656 1 94.81 45 PHE B CA 1
ATOM 1669 C C . PHE B 1 45 ? -3.1 -13.664 -10.828 1 94.81 45 PHE B C 1
ATOM 1671 O O . PHE B 1 45 ? -2.381 -13.453 -9.844 1 94.81 45 PHE B O 1
ATOM 1678 N N . ASN B 1 46 ? -2.779 -13.414 -11.992 1 93.44 46 ASN B N 1
ATOM 1679 C CA . ASN B 1 46 ? -1.567 -12.719 -12.422 1 93.44 46 ASN B CA 1
ATOM 1680 C C . ASN B 1 46 ? -1.893 -11.484 -13.25 1 93.44 46 ASN B C 1
ATOM 1682 O O . ASN B 1 46 ? -2.328 -11.594 -14.398 1 93.44 46 ASN B O 1
ATOM 1686 N N . PRO B 1 47 ? -1.627 -10.312 -12.727 1 88.38 47 PRO B N 1
ATOM 1687 C CA . PRO B 1 47 ? -2.031 -9.078 -13.398 1 88.38 47 PRO B CA 1
ATOM 1688 C C . PRO B 1 47 ? -1.495 -8.984 -14.828 1 88.38 47 PRO B C 1
ATOM 1690 O O . PRO B 1 47 ? -2.125 -8.359 -15.688 1 88.38 47 PRO B O 1
ATOM 1693 N N . ILE B 1 48 ? -0.371 -9.5 -15.07 1 85.44 48 ILE B N 1
ATOM 1694 C CA . ILE B 1 48 ? 0.228 -9.375 -16.391 1 85.44 48 ILE B CA 1
ATOM 1695 C C . ILE B 1 48 ? -0.663 -10.062 -17.422 1 85.44 48 ILE B C 1
ATOM 1697 O O . ILE B 1 48 ? -0.594 -9.75 -18.625 1 85.44 48 ILE B O 1
ATOM 1701 N N . GLU B 1 49 ? -1.339 -11.078 -16.969 1 82.56 49 GLU B N 1
ATOM 1702 C CA . GLU B 1 49 ? -2.195 -11.82 -17.891 1 82.56 49 GLU B CA 1
ATOM 1703 C C . GLU B 1 49 ? -3.438 -11.016 -18.266 1 82.56 49 GLU B C 1
ATOM 1705 O O . GLU B 1 49 ? -4.023 -11.227 -19.328 1 82.56 49 GLU B O 1
ATOM 1710 N N . VAL B 1 50 ? -3.865 -10.219 -17.328 1 70.19 50 VAL B N 1
ATOM 1711 C CA . VAL B 1 50 ? -4.957 -9.297 -17.609 1 70.19 50 VAL B CA 1
ATOM 1712 C C . VAL B 1 50 ? -4.457 -8.172 -18.516 1 70.19 50 VAL B C 1
ATOM 1714 O O . VAL B 1 50 ? -5.16 -7.742 -19.438 1 70.19 50 VAL B O 1
ATOM 1717 N N . ASN B 1 51 ? -3.201 -7.73 -18.188 1 62.12 51 ASN B N 1
ATOM 1718 C CA . ASN B 1 51 ? -2.578 -6.66 -18.969 1 62.12 51 ASN B CA 1
ATOM 1719 C C . ASN B 1 51 ? -2.248 -7.113 -20.391 1 62.12 51 ASN B C 1
ATOM 1721 O O . ASN B 1 51 ? -2.355 -6.332 -21.328 1 62.12 51 ASN B O 1
ATOM 1725 N N . ASP B 1 52 ? -1.527 -8.219 -20.438 1 57.62 52 ASP B N 1
ATOM 1726 C CA . ASP B 1 52 ? -1.191 -8.781 -21.734 1 57.62 52 ASP B CA 1
ATOM 1727 C C . ASP B 1 52 ? -2.438 -8.945 -22.609 1 57.62 52 ASP B C 1
ATOM 1729 O O . ASP B 1 52 ? -2.369 -8.812 -23.828 1 57.62 52 ASP B O 1
ATOM 1733 N N . GLU B 1 53 ? -3.436 -9.438 -21.797 1 54.72 53 GLU B N 1
ATOM 1734 C CA . GLU B 1 53 ? -4.609 -9.289 -22.641 1 54.72 53 GLU B CA 1
ATOM 1735 C C . GLU B 1 53 ? -4.77 -7.848 -23.125 1 54.72 53 GLU B C 1
ATOM 1737 O O . GLU B 1 53 ? -5.785 -7.496 -23.734 1 54.72 53 GLU B O 1
ATOM 1742 N N . LEU B 1 54 ? -3.734 -7.094 -22.609 1 50.06 54 LEU B N 1
ATOM 1743 C CA . LEU B 1 54 ? -3.283 -5.707 -22.656 1 50.06 54 LEU B CA 1
ATOM 1744 C C . LEU B 1 54 ? -3.318 -5.176 -24.094 1 50.06 54 LEU B C 1
ATOM 1746 O O . LEU B 1 54 ? -3.695 -4.023 -24.312 1 50.06 54 LEU B O 1
ATOM 1750 N N . GLY B 1 55 ? -2.75 -6.051 -24.891 1 54.12 55 GLY B N 1
ATOM 1751 C CA . GLY B 1 55 ? -2.957 -5.52 -26.219 1 54.12 55 GLY B CA 1
ATOM 1752 C C . GLY B 1 55 ? -4.414 -5.227 -26.531 1 54.12 55 GLY B C 1
ATOM 1753 O O . GLY B 1 55 ? -4.73 -4.195 -27.125 1 54.12 55 GLY B O 1
ATOM 1754 N N . ALA B 1 56 ? -5.203 -6.086 -25.953 1 60.88 56 ALA B N 1
ATOM 1755 C CA . ALA B 1 56 ? -6.629 -5.93 -26.234 1 60.88 56 ALA B CA 1
ATOM 1756 C C . ALA B 1 56 ? -7.25 -4.875 -25.328 1 60.88 56 ALA B C 1
ATOM 1758 O O . ALA B 1 56 ? -8.195 -4.184 -25.719 1 60.88 56 ALA B O 1
ATOM 1759 N N . ASN B 1 57 ? -6.48 -4.672 -24.125 1 66.31 57 ASN B N 1
ATOM 1760 C CA . ASN B 1 57 ? -7.074 -3.762 -23.156 1 66.31 57 ASN B CA 1
ATOM 1761 C C . ASN B 1 57 ? -6.262 -2.479 -23.016 1 66.31 57 ASN B C 1
ATOM 1763 O O . ASN B 1 57 ? -6.523 -1.664 -22.141 1 66.31 57 ASN B O 1
ATOM 1767 N N . ALA B 1 58 ? -5.336 -2.398 -23.891 1 67.69 58 ALA B N 1
ATOM 1768 C CA . ALA B 1 58 ? -4.418 -1.266 -23.812 1 67.69 58 ALA B CA 1
ATOM 1769 C C . ALA B 1 58 ? -5.176 0.059 -23.828 1 67.69 58 ALA B C 1
ATOM 1771 O O . ALA B 1 58 ? -4.703 1.059 -23.281 1 67.69 58 ALA B O 1
ATOM 1772 N N . HIS B 1 59 ? -6.301 0.013 -24.344 1 76.88 59 HIS B N 1
ATOM 1773 C CA . HIS B 1 59 ? -7.062 1.246 -24.5 1 76.88 59 HIS B CA 1
ATOM 1774 C C . HIS B 1 59 ? -7.953 1.502 -23.297 1 76.88 59 HIS B C 1
ATOM 1776 O O . HIS B 1 59 ? -8.555 2.57 -23.172 1 76.88 59 HIS B O 1
ATOM 1782 N N . LYS B 1 60 ? -7.996 0.54 -22.438 1 80.75 60 LYS B N 1
ATOM 1783 C CA . LYS B 1 60 ? -8.875 0.697 -21.281 1 80.75 60 LYS B CA 1
ATOM 1784 C C . LYS B 1 60 ? -8.297 1.692 -20.281 1 80.75 60 LYS B C 1
ATOM 1786 O O . LYS B 1 60 ? -7.078 1.805 -20.141 1 80.75 60 LYS B O 1
ATOM 1791 N N . PRO B 1 61 ? -9.258 2.346 -19.641 1 85 61 PRO B N 1
ATOM 1792 C CA . PRO B 1 61 ? -8.789 3.311 -18.641 1 85 61 PRO B CA 1
ATOM 1793 C C . PRO B 1 61 ? -8.164 2.639 -17.422 1 85 61 PRO B C 1
ATOM 1795 O O . PRO B 1 61 ? -8.391 1.45 -17.188 1 85 61 PRO B O 1
ATOM 1798 N N . ASN B 1 62 ? -7.383 3.365 -16.703 1 86.69 62 ASN B N 1
ATOM 1799 C CA . ASN B 1 62 ? -6.672 2.863 -15.531 1 86.69 62 ASN B CA 1
ATOM 1800 C C . ASN B 1 62 ? -7.637 2.309 -14.492 1 86.69 62 ASN B C 1
ATOM 1802 O O . ASN B 1 62 ? -7.324 1.327 -13.812 1 86.69 62 ASN B O 1
ATOM 1806 N N . ILE B 1 63 ? -8.812 2.84 -14.414 1 89.06 63 ILE B N 1
ATOM 1807 C CA . ILE B 1 63 ? -9.805 2.406 -13.445 1 89.06 63 ILE B CA 1
ATOM 1808 C C . ILE B 1 63 ? -10.227 0.968 -13.742 1 89.06 63 ILE B C 1
ATOM 1810 O O . ILE B 1 63 ? -10.508 0.193 -12.82 1 89.06 63 ILE B O 1
ATOM 1814 N N . PHE B 1 64 ? -10.211 0.634 -14.969 1 85.19 64 PHE B N 1
ATOM 1815 C CA . PHE B 1 64 ? -10.562 -0.722 -15.367 1 85.19 64 PHE B CA 1
ATOM 1816 C C . PHE B 1 64 ? -9.57 -1.732 -14.797 1 85.19 64 PHE B C 1
ATOM 1818 O O . PHE B 1 64 ? -9.977 -2.75 -14.227 1 85.19 64 PHE B O 1
ATOM 1825 N N . PHE B 1 65 ? -8.344 -1.444 -14.906 1 85.56 65 PHE B N 1
ATOM 1826 C CA . PHE B 1 65 ? -7.297 -2.334 -14.414 1 85.56 65 PHE B CA 1
ATOM 1827 C C . PHE B 1 65 ? -7.355 -2.451 -12.898 1 85.56 65 PHE B C 1
ATOM 1829 O O . PHE B 1 65 ? -7.227 -3.547 -12.352 1 85.56 65 PHE B O 1
ATOM 1836 N N . TYR B 1 66 ? -7.559 -1.338 -12.336 1 92.56 66 TYR B N 1
ATOM 1837 C CA . TYR B 1 66 ? -7.676 -1.34 -10.883 1 92.56 66 TYR B CA 1
ATOM 1838 C C . TYR B 1 66 ? -8.852 -2.201 -10.43 1 92.56 66 TYR B C 1
ATOM 1840 O O . TYR B 1 66 ? -8.703 -3.051 -9.547 1 92.56 66 TYR B O 1
ATOM 1848 N N . GLU B 1 67 ? -10.016 -1.982 -11.008 1 91.56 67 GLU B N 1
ATOM 1849 C CA . GLU B 1 67 ? -11.219 -2.699 -10.602 1 91.56 67 GLU B CA 1
ATOM 1850 C C . GLU B 1 67 ? -11.062 -4.203 -10.82 1 91.56 67 GLU B C 1
ATOM 1852 O O . GLU B 1 67 ? -11.547 -5.004 -10.008 1 91.56 67 GLU B O 1
ATOM 1857 N N . SER B 1 68 ? -10.469 -4.52 -11.898 1 88.25 68 SER B N 1
ATOM 1858 C CA . SER B 1 68 ? -10.219 -5.934 -12.164 1 88.25 68 SER B CA 1
ATOM 1859 C C . SER B 1 68 ? -9.32 -6.547 -11.094 1 88.25 68 SER B C 1
ATOM 1861 O O . SER B 1 68 ? -9.633 -7.602 -10.547 1 88.25 68 SER B O 1
ATOM 1863 N N . ASP B 1 69 ? -8.227 -5.852 -10.781 1 92.69 69 ASP B N 1
ATOM 1864 C CA . ASP B 1 69 ? -7.254 -6.363 -9.82 1 92.69 69 ASP B CA 1
ATOM 1865 C C . ASP B 1 69 ? -7.855 -6.418 -8.414 1 92.69 69 ASP B C 1
ATOM 1867 O O . ASP B 1 69 ? -7.707 -7.422 -7.711 1 92.69 69 ASP B O 1
ATOM 1871 N N . ILE B 1 70 ? -8.594 -5.387 -8.07 1 95.38 70 ILE B N 1
ATOM 1872 C CA . ILE B 1 70 ? -9.078 -5.266 -6.699 1 95.38 70 ILE B CA 1
ATOM 1873 C C . ILE B 1 70 ? -10.133 -6.336 -6.43 1 95.38 70 ILE B C 1
ATOM 1875 O O . ILE B 1 70 ? -10.234 -6.852 -5.312 1 95.38 70 ILE B O 1
ATOM 1879 N N . LYS B 1 71 ? -10.914 -6.688 -7.406 1 93.81 71 LYS B N 1
ATOM 1880 C CA . LYS B 1 71 ? -11.898 -7.758 -7.262 1 93.81 71 LYS B CA 1
ATOM 1881 C C . LYS B 1 71 ? -11.234 -9.078 -6.895 1 93.81 71 LYS B C 1
ATOM 1883 O O . LYS B 1 71 ? -11.711 -9.805 -6.02 1 93.81 71 LYS B O 1
ATOM 1888 N N . PHE B 1 72 ? -10.156 -9.352 -7.527 1 94.56 72 PHE B N 1
ATOM 1889 C CA . PHE B 1 72 ? -9.43 -10.578 -7.227 1 94.56 72 PHE B CA 1
ATOM 1890 C C . PHE B 1 72 ? -8.727 -10.477 -5.879 1 94.56 72 PHE B C 1
ATOM 1892 O O . PHE B 1 72 ? -8.727 -11.43 -5.098 1 94.56 72 PHE B O 1
ATOM 1899 N N . ILE B 1 73 ? -8.172 -9.305 -5.625 1 97.75 73 ILE B N 1
ATOM 1900 C CA . ILE B 1 73 ? -7.457 -9.07 -4.375 1 97.75 73 ILE B CA 1
ATOM 1901 C C . ILE B 1 73 ? -8.391 -9.336 -3.193 1 97.75 73 ILE B C 1
ATOM 1903 O O . ILE B 1 73 ? -8.016 -10.031 -2.246 1 97.75 73 ILE B O 1
ATOM 1907 N N . ASP B 1 74 ? -9.602 -8.93 -3.293 1 98 74 ASP B N 1
ATOM 1908 C CA . ASP B 1 74 ? -10.562 -9.039 -2.201 1 98 74 ASP B CA 1
ATOM 1909 C C . ASP B 1 74 ? -10.922 -10.5 -1.927 1 98 74 ASP B C 1
ATOM 1911 O O . ASP B 1 74 ? -11.398 -10.836 -0.841 1 98 74 ASP B O 1
ATOM 1915 N N . GLN B 1 75 ? -10.648 -11.359 -2.869 1 97.38 75 GLN B N 1
ATOM 1916 C CA . GLN B 1 75 ? -11.047 -12.758 -2.742 1 97.38 75 GLN B CA 1
ATOM 1917 C C . GLN B 1 75 ? -9.836 -13.664 -2.535 1 97.38 75 GLN B C 1
ATOM 1919 O O . GLN B 1 75 ? -9.977 -14.883 -2.404 1 97.38 75 GLN B O 1
ATOM 1924 N N . THR B 1 76 ? -8.75 -13.148 -2.457 1 98.44 76 THR B N 1
ATOM 1925 C CA . THR B 1 76 ? -7.492 -13.883 -2.432 1 98.44 76 THR B CA 1
ATOM 1926 C C . THR B 1 76 ? -7.32 -14.617 -1.105 1 98.44 76 THR B C 1
ATOM 1928 O O . THR B 1 76 ? -7.609 -14.07 -0.042 1 98.44 76 THR B O 1
ATOM 1931 N N . ASP B 1 77 ? -6.895 -15.875 -1.183 1 98.62 77 ASP B N 1
ATOM 1932 C CA . ASP B 1 77 ? -6.555 -16.641 0.009 1 98.62 77 ASP B CA 1
ATOM 1933 C C . ASP B 1 77 ? -5.074 -16.5 0.35 1 98.62 77 ASP B C 1
ATOM 1935 O O . ASP B 1 77 ? -4.699 -16.484 1.525 1 98.62 77 ASP B O 1
ATOM 1939 N N . ILE B 1 78 ? -4.238 -16.469 -0.66 1 98.81 78 ILE B N 1
ATOM 1940 C CA . ILE B 1 78 ? -2.791 -16.344 -0.509 1 98.81 78 ILE B CA 1
ATOM 1941 C C . ILE B 1 78 ? -2.266 -15.281 -1.469 1 98.81 78 ILE B C 1
ATOM 1943 O O . ILE B 1 78 ? -2.482 -15.367 -2.68 1 98.81 78 ILE B O 1
ATOM 1947 N N . ALA B 1 79 ? -1.618 -14.32 -0.924 1 98.88 79 ALA B N 1
ATOM 1948 C CA . ALA B 1 79 ? -0.936 -13.32 -1.742 1 98.88 79 ALA B CA 1
ATOM 1949 C C . ALA B 1 79 ? 0.567 -13.578 -1.783 1 98.88 79 ALA B C 1
ATOM 1951 O O . ALA B 1 79 ? 1.217 -13.672 -0.739 1 98.88 79 ALA B O 1
ATOM 1952 N N . ILE B 1 80 ? 1.094 -13.758 -2.924 1 98.81 80 ILE B N 1
ATOM 1953 C CA . ILE B 1 80 ? 2.535 -13.797 -3.146 1 98.81 80 ILE B CA 1
ATOM 1954 C C . ILE B 1 80 ? 3 -12.484 -3.77 1 98.81 80 ILE B C 1
ATOM 1956 O O . ILE B 1 80 ? 2.629 -12.164 -4.898 1 98.81 80 ILE B O 1
ATOM 1960 N N . ILE B 1 81 ? 3.816 -11.781 -3.041 1 98.62 81 ILE B N 1
ATOM 1961 C CA . ILE B 1 81 ? 4.148 -10.422 -3.441 1 98.62 81 ILE B CA 1
ATOM 1962 C C . ILE B 1 81 ? 5.66 -10.289 -3.623 1 98.62 81 ILE B C 1
ATOM 1964 O O . ILE B 1 81 ? 6.414 -10.359 -2.652 1 98.62 81 ILE B O 1
ATOM 1968 N N . ASP B 1 82 ? 6.055 -10.109 -4.863 1 97.94 82 ASP B N 1
ATOM 1969 C CA . ASP B 1 82 ? 7.441 -9.836 -5.219 1 97.94 82 ASP B CA 1
ATOM 1970 C C . ASP B 1 82 ? 7.781 -8.359 -5.008 1 97.94 82 ASP B C 1
ATOM 1972 O O . ASP B 1 82 ? 7.289 -7.492 -5.738 1 97.94 82 ASP B O 1
ATOM 1976 N N . ILE B 1 83 ? 8.617 -8.078 -4.062 1 96.88 83 ILE B N 1
ATOM 1977 C CA . ILE B 1 83 ? 8.883 -6.676 -3.742 1 96.88 83 ILE B CA 1
ATOM 1978 C C . ILE B 1 83 ? 10.258 -6.281 -4.273 1 96.88 83 ILE B C 1
ATOM 1980 O O . ILE B 1 83 ? 10.859 -5.32 -3.799 1 96.88 83 ILE B O 1
ATOM 1984 N N . ASP B 1 84 ? 10.609 -7.09 -5.395 1 92.12 84 ASP B N 1
ATOM 1985 C CA . ASP B 1 84 ? 11.836 -6.68 -6.074 1 92.12 84 ASP B CA 1
ATOM 1986 C C . ASP B 1 84 ? 11.672 -5.312 -6.727 1 92.12 84 ASP B C 1
ATOM 1988 O O . ASP B 1 84 ? 10.711 -5.078 -7.461 1 92.12 84 ASP B O 1
ATOM 1992 N N . ASN B 1 85 ? 12.398 -4.246 -6.262 1 89.75 85 ASN B N 1
ATOM 1993 C CA . ASN B 1 85 ? 12.445 -2.877 -6.762 1 89.75 85 ASN B CA 1
ATOM 1994 C C . ASN B 1 85 ? 11.383 -2.002 -6.113 1 89.75 85 ASN B C 1
ATOM 1996 O O . ASN B 1 85 ? 11.188 -0.853 -6.516 1 89.75 85 ASN B O 1
ATOM 2000 N N . THR B 1 86 ? 10.539 -2.469 -5.301 1 91.75 86 THR B N 1
ATOM 2001 C CA . THR B 1 86 ? 9.547 -1.743 -4.512 1 91.75 86 THR B CA 1
ATOM 2002 C C . THR B 1 86 ? 8.68 -0.864 -5.41 1 91.75 86 THR B C 1
ATOM 2004 O O . THR B 1 86 ? 8.5 0.324 -5.137 1 91.75 86 THR B O 1
ATOM 2007 N N . ASP B 1 87 ? 8.219 -1.608 -6.473 1 93.88 87 ASP B N 1
ATOM 2008 C CA . ASP B 1 87 ? 7.293 -0.971 -7.402 1 93.88 87 ASP B CA 1
ATOM 2009 C C . ASP B 1 87 ? 6.137 -0.311 -6.656 1 93.88 87 ASP B C 1
ATOM 2011 O O . ASP B 1 87 ? 5.586 -0.888 -5.715 1 93.88 87 ASP B O 1
ATOM 2015 N N . ASP B 1 88 ? 5.734 0.856 -7.051 1 95.69 88 ASP B N 1
ATOM 2016 C CA . ASP B 1 88 ? 4.746 1.632 -6.309 1 95.69 88 ASP B CA 1
ATOM 2017 C C . ASP B 1 88 ? 3.395 0.919 -6.281 1 95.69 88 ASP B C 1
ATOM 2019 O O . ASP B 1 88 ? 2.729 0.879 -5.242 1 95.69 88 ASP B O 1
ATOM 2023 N N . GLY B 1 89 ? 2.975 0.353 -7.391 1 95.94 89 GLY B N 1
ATOM 2024 C CA . GLY B 1 89 ? 1.728 -0.396 -7.402 1 95.94 89 GLY B CA 1
ATOM 2025 C C . GLY B 1 89 ? 1.752 -1.61 -6.492 1 95.94 89 GLY B C 1
ATOM 2026 O O . GLY B 1 89 ? 0.781 -1.879 -5.781 1 95.94 89 GLY B O 1
ATOM 2027 N N . THR B 1 90 ? 2.859 -2.305 -6.543 1 97.38 90 THR B N 1
ATOM 2028 C CA . THR B 1 90 ? 3.025 -3.494 -5.715 1 97.38 90 THR B CA 1
ATOM 2029 C C . THR B 1 90 ? 2.963 -3.131 -4.234 1 97.38 90 THR B C 1
ATOM 2031 O O . THR B 1 90 ? 2.346 -3.846 -3.439 1 97.38 90 THR B O 1
ATOM 2034 N N . MET B 1 91 ? 3.592 -1.999 -3.893 1 98.12 91 MET B N 1
ATOM 2035 C CA . MET B 1 91 ? 3.568 -1.575 -2.496 1 98.12 91 MET B CA 1
ATOM 2036 C C . MET B 1 91 ? 2.15 -1.22 -2.059 1 98.12 91 MET B C 1
ATOM 2038 O O . MET B 1 91 ? 1.741 -1.544 -0.943 1 98.12 91 MET B O 1
ATOM 2042 N N . ALA B 1 92 ? 1.424 -0.55 -2.912 1 98.31 92 ALA B N 1
ATOM 2043 C CA . ALA B 1 92 ? 0.027 -0.254 -2.604 1 98.31 92 ALA B CA 1
ATOM 2044 C C . ALA B 1 92 ? -0.779 -1.537 -2.422 1 98.31 92 ALA B C 1
ATOM 2046 O O . ALA B 1 92 ? -1.604 -1.636 -1.512 1 98.31 92 ALA B O 1
ATOM 2047 N N . GLU B 1 93 ? -0.521 -2.488 -3.307 1 98.25 93 GLU B N 1
ATOM 2048 C CA . GLU B 1 93 ? -1.196 -3.773 -3.166 1 98.25 93 GLU B CA 1
ATOM 2049 C C . GLU B 1 93 ? -0.859 -4.43 -1.83 1 98.25 93 GLU B C 1
ATOM 2051 O O . GLU B 1 93 ? -1.74 -4.969 -1.157 1 98.25 93 GLU B O 1
ATOM 2056 N N . MET B 1 94 ? 0.404 -4.418 -1.49 1 98.56 94 MET B N 1
ATOM 2057 C CA . MET B 1 94 ? 0.828 -5.031 -0.234 1 98.56 94 MET B CA 1
ATOM 2058 C C . MET B 1 94 ? 0.12 -4.383 0.952 1 98.56 94 MET B C 1
ATOM 2060 O O . MET B 1 94 ? -0.403 -5.078 1.824 1 98.56 94 MET B O 1
ATOM 2064 N N . GLY B 1 95 ? 0.135 -3.035 0.986 1 98.75 95 GLY B N 1
ATOM 2065 C CA . GLY B 1 95 ? -0.591 -2.357 2.049 1 98.75 95 GLY B CA 1
ATOM 2066 C C . GLY B 1 95 ? -2.055 -2.754 2.117 1 98.75 95 GLY B C 1
ATOM 2067 O O . GLY B 1 95 ? -2.594 -2.965 3.205 1 98.75 95 GLY B O 1
ATOM 2068 N N . TYR B 1 96 ? -2.646 -2.85 0.982 1 98.88 96 TYR B N 1
ATOM 2069 C CA . TYR B 1 96 ? -4.047 -3.256 0.903 1 98.88 96 TYR B CA 1
ATOM 2070 C C . TYR B 1 96 ? -4.242 -4.652 1.483 1 98.88 96 TYR B C 1
ATOM 2072 O O . TYR B 1 96 ? -5.133 -4.867 2.309 1 98.88 96 TYR B O 1
ATOM 2080 N N . PHE B 1 97 ? -3.404 -5.594 1.089 1 98.88 97 PHE B N 1
ATOM 2081 C CA . PHE B 1 97 ? -3.498 -6.969 1.565 1 98.88 97 PHE B CA 1
ATOM 2082 C C . PHE B 1 97 ? -3.326 -7.031 3.078 1 98.88 97 PHE B C 1
ATOM 2084 O O . PHE B 1 97 ? -4.039 -7.77 3.76 1 98.88 97 PHE B O 1
ATOM 2091 N N . VAL B 1 98 ? -2.375 -6.285 3.598 1 98.88 98 VAL B N 1
ATOM 2092 C CA . VAL B 1 98 ? -2.117 -6.32 5.035 1 98.88 98 VAL B CA 1
ATOM 2093 C C . VAL B 1 98 ? -3.336 -5.801 5.793 1 98.88 98 VAL B C 1
ATOM 2095 O O . VAL B 1 98 ? -3.736 -6.375 6.805 1 98.88 98 VAL B O 1
ATOM 2098 N N . ALA B 1 99 ? -3.922 -4.688 5.289 1 98.75 99 ALA B N 1
ATOM 2099 C CA . ALA B 1 99 ? -5.141 -4.184 5.922 1 98.75 99 ALA B CA 1
ATOM 2100 C C . ALA B 1 99 ? -6.258 -5.219 5.855 1 98.75 99 ALA B C 1
ATOM 2102 O O . ALA B 1 99 ? -6.996 -5.41 6.824 1 98.75 99 ALA B O 1
ATOM 2103 N N . LEU B 1 100 ? -6.434 -5.863 4.691 1 98.75 100 LEU B N 1
ATOM 2104 C CA . LEU B 1 100 ? -7.426 -6.918 4.535 1 98.75 100 LEU B CA 1
ATOM 2105 C C . LEU B 1 100 ? -7.199 -8.039 5.547 1 98.75 100 LEU B C 1
ATOM 2107 O O . LEU B 1 100 ? -8.141 -8.477 6.219 1 98.75 100 LEU B O 1
ATOM 2111 N N . GLN B 1 101 ? -5.961 -8.469 5.648 1 98.75 101 GLN B N 1
ATOM 2112 C CA . GLN B 1 101 ? -5.617 -9.539 6.574 1 98.75 101 GLN B CA 1
ATOM 2113 C C . GLN B 1 101 ? -5.914 -9.141 8.016 1 98.75 101 GLN B C 1
ATOM 2115 O O . GLN B 1 101 ? -6.473 -9.93 8.781 1 98.75 101 GLN B O 1
ATOM 2120 N N . LYS B 1 102 ? -5.578 -7.949 8.312 1 98.38 102 LYS B N 1
ATOM 2121 C CA . LYS B 1 102 ? -5.676 -7.48 9.695 1 98.38 102 LYS B CA 1
ATOM 2122 C C . LYS B 1 102 ? -7.133 -7.285 10.109 1 98.38 102 LYS B C 1
ATOM 2124 O O . LYS B 1 102 ? -7.508 -7.598 11.242 1 98.38 102 LYS B O 1
ATOM 2129 N N . HIS B 1 103 ? -8 -6.867 9.195 1 98.5 103 HIS B N 1
ATOM 2130 C CA . HIS B 1 103 ? -9.289 -6.359 9.648 1 98.5 103 HIS B CA 1
ATOM 2131 C C . HIS B 1 103 ? -10.438 -7.172 9.055 1 98.5 103 HIS B C 1
ATOM 2133 O O . HIS B 1 103 ? -11.562 -7.137 9.57 1 98.5 103 HIS B O 1
ATOM 2139 N N . VAL B 1 104 ? -10.188 -7.871 7.953 1 98.38 104 VAL B N 1
ATOM 2140 C CA . VAL B 1 104 ? -11.32 -8.422 7.207 1 98.38 104 VAL B CA 1
ATOM 2141 C C . VAL B 1 104 ? -11.172 -9.93 7.086 1 98.38 104 VAL B C 1
ATOM 2143 O O . VAL B 1 104 ? -12.133 -10.672 7.293 1 98.38 104 VAL B O 1
ATOM 2146 N N . LYS B 1 105 ? -9.984 -10.367 6.754 1 98.25 105 LYS B N 1
ATOM 2147 C CA . LYS B 1 105 ? -9.742 -11.781 6.465 1 98.25 105 LYS B CA 1
ATOM 2148 C C . LYS B 1 105 ? -8.477 -12.273 7.145 1 98.25 105 LYS B C 1
ATOM 2150 O O . LYS B 1 105 ? -7.445 -12.469 6.492 1 98.25 105 LYS B O 1
ATOM 2155 N N . PRO B 1 106 ? -8.602 -12.648 8.391 1 98.06 106 PRO B N 1
ATOM 2156 C CA . PRO B 1 106 ? -7.426 -13.055 9.164 1 98.06 106 PRO B CA 1
ATOM 2157 C C . PRO B 1 106 ? -6.777 -14.328 8.633 1 98.06 106 PRO B C 1
ATOM 2159 O O . PRO B 1 106 ? -5.625 -14.625 8.953 1 98.06 106 PRO B O 1
ATOM 2162 N N . THR B 1 107 ? -7.469 -15.094 7.793 1 98 107 THR B N 1
ATOM 2163 C CA . THR B 1 107 ? -6.934 -16.344 7.254 1 98 107 THR B CA 1
ATOM 2164 C C . THR B 1 107 ? -6.062 -16.062 6.031 1 98 107 THR B C 1
ATOM 2166 O O . THR B 1 107 ? -5.359 -16.969 5.555 1 98 107 THR B O 1
ATOM 2169 N N . LEU B 1 108 ? -6.137 -14.828 5.48 1 98.69 108 LEU B N 1
ATOM 2170 C CA . LEU B 1 108 ? -5.309 -14.461 4.34 1 98.69 108 LEU B CA 1
ATOM 2171 C C . LEU B 1 108 ? -3.828 -14.602 4.672 1 98.69 108 LEU B C 1
ATOM 2173 O O . LEU B 1 108 ? -3.365 -14.07 5.688 1 98.69 108 LEU B O 1
ATOM 2177 N N . LYS B 1 109 ? -3.117 -15.344 3.846 1 98.75 109 LYS B N 1
ATOM 2178 C CA . LYS B 1 109 ? -1.67 -15.461 3.992 1 98.75 109 LYS B CA 1
ATOM 2179 C C . LYS B 1 109 ? -0.94 -14.562 2.998 1 98.75 109 LYS B C 1
ATOM 2181 O O . LYS B 1 109 ? -1.341 -14.461 1.837 1 98.75 109 LYS B O 1
ATOM 2186 N N . ILE B 1 110 ? 0.072 -13.906 3.504 1 98.88 110 ILE B N 1
ATOM 2187 C CA . ILE B 1 110 ? 0.861 -13.008 2.662 1 98.88 110 ILE B CA 1
ATOM 2188 C C . ILE B 1 110 ? 2.322 -13.461 2.664 1 98.88 110 ILE B C 1
ATOM 2190 O O . ILE B 1 110 ? 2.977 -13.461 3.709 1 98.88 110 ILE B O 1
ATOM 2194 N N . TYR B 1 111 ? 2.809 -13.828 1.529 1 98.88 111 TYR B N 1
ATOM 2195 C CA . TYR B 1 111 ? 4.199 -14.234 1.344 1 98.88 111 TYR B CA 1
ATOM 2196 C C . TYR B 1 111 ? 4.965 -13.195 0.532 1 98.88 111 TYR B C 1
ATOM 2198 O O . TYR B 1 111 ? 4.57 -12.859 -0.586 1 98.88 111 TYR B O 1
ATOM 2206 N N . ILE B 1 112 ? 6.039 -12.742 1.113 1 98.56 112 ILE B N 1
ATOM 2207 C CA . ILE B 1 112 ? 6.887 -11.758 0.452 1 98.56 112 ILE B CA 1
ATOM 2208 C C . ILE B 1 112 ? 8.078 -12.453 -0.201 1 98.56 112 ILE B C 1
ATOM 2210 O O . ILE B 1 112 ? 8.695 -13.336 0.403 1 98.56 112 ILE B O 1
ATOM 2214 N N . LEU B 1 113 ? 8.312 -12.07 -1.424 1 98.12 113 LEU B N 1
ATOM 2215 C CA . LEU B 1 113 ? 9.5 -12.523 -2.131 1 98.12 113 LEU B CA 1
ATOM 2216 C C . LEU B 1 113 ? 10.445 -11.359 -2.404 1 98.12 113 LEU B C 1
ATOM 2218 O O . LEU B 1 113 ? 10.047 -10.352 -2.992 1 98.12 113 LEU B O 1
ATOM 2222 N N . ASN B 1 114 ? 11.609 -11.414 -1.936 1 97.06 114 ASN B N 1
ATOM 2223 C CA . ASN B 1 114 ? 12.695 -10.5 -2.258 1 97.06 114 ASN B CA 1
ATOM 2224 C C . ASN B 1 114 ? 13.961 -11.25 -2.654 1 97.06 114 ASN B C 1
ATOM 2226 O O . ASN B 1 114 ? 14.617 -11.859 -1.809 1 97.06 114 ASN B O 1
ATOM 2230 N N . THR B 1 115 ? 14.336 -11.117 -3.912 1 95.94 115 THR B N 1
ATOM 2231 C CA . THR B 1 115 ? 15.461 -11.906 -4.402 1 95.94 115 THR B CA 1
ATOM 2232 C C . THR B 1 115 ? 16.719 -11.047 -4.484 1 95.94 115 THR B C 1
ATOM 2234 O O . THR B 1 115 ? 17.781 -11.531 -4.887 1 95.94 115 THR B O 1
ATOM 2237 N N . ASP B 1 116 ? 16.625 -9.727 -4.203 1 94.06 116 ASP B N 1
ATOM 2238 C CA . ASP B 1 116 ? 17.766 -8.828 -4.219 1 94.06 116 ASP B CA 1
ATOM 2239 C C . ASP B 1 116 ? 18.703 -9.102 -3.043 1 94.06 116 ASP B C 1
ATOM 2241 O O . ASP B 1 116 ? 18.406 -8.734 -1.906 1 94.06 116 ASP B O 1
ATOM 2245 N N . TRP B 1 117 ? 19.812 -9.602 -3.318 1 91.69 117 TRP B N 1
ATOM 2246 C CA . TRP B 1 117 ? 20.719 -10.062 -2.264 1 91.69 117 TRP B CA 1
ATOM 2247 C C . TRP B 1 117 ? 21.188 -8.891 -1.409 1 91.69 117 TRP B C 1
ATOM 2249 O O . TRP B 1 117 ? 21.547 -9.07 -0.244 1 91.69 117 TRP B O 1
ATOM 2259 N N . ARG B 1 118 ? 21.328 -7.684 -1.912 1 89.44 118 ARG B N 1
ATOM 2260 C CA . ARG B 1 118 ? 21.703 -6.512 -1.133 1 89.44 118 ARG B CA 1
ATOM 2261 C C . ARG B 1 118 ? 20.734 -6.27 0.014 1 89.44 118 ARG B C 1
ATOM 2263 O O . ARG B 1 118 ? 21.141 -5.855 1.103 1 89.44 118 ARG B O 1
ATOM 2270 N N . VAL B 1 119 ? 19.453 -6.582 -0.203 1 88.25 119 VAL B N 1
ATOM 2271 C CA . VAL B 1 119 ? 18.406 -6.371 0.79 1 88.25 119 VAL B CA 1
ATOM 2272 C C . VAL B 1 119 ? 18.406 -7.52 1.799 1 88.25 119 VAL B C 1
ATOM 2274 O O . VAL B 1 119 ? 18.25 -7.297 3.002 1 88.25 119 VAL B O 1
ATOM 2277 N N . HIS B 1 120 ? 18.672 -8.727 1.327 1 83.19 120 HIS B N 1
ATOM 2278 C CA . HIS B 1 120 ? 18.703 -9.891 2.203 1 83.19 120 HIS B CA 1
ATOM 2279 C C . HIS B 1 120 ? 19.641 -9.664 3.393 1 83.19 120 HIS B C 1
ATOM 2281 O O . HIS B 1 120 ? 19.281 -9.977 4.531 1 83.19 120 HIS B O 1
ATOM 2287 N N . LYS B 1 121 ? 20.703 -9.188 3.066 1 83.38 121 LYS B N 1
ATOM 2288 C CA . LYS B 1 121 ? 21.797 -9.102 4.039 1 83.38 121 LYS B CA 1
ATOM 2289 C C . LYS B 1 121 ? 21.562 -7.938 5.004 1 83.38 121 LYS B C 1
ATOM 2291 O O . LYS B 1 121 ? 21.922 -8.023 6.18 1 83.38 121 LYS B O 1
ATOM 2296 N N . HIS B 1 122 ? 20.844 -6.953 4.566 1 89.38 122 HIS B N 1
ATOM 2297 C CA . HIS B 1 122 ? 20.719 -5.73 5.352 1 89.38 122 HIS B CA 1
ATOM 2298 C C . HIS B 1 122 ? 19.297 -5.168 5.258 1 89.38 122 HIS B C 1
ATOM 2300 O O . HIS B 1 122 ? 19.125 -3.971 5.02 1 89.38 122 HIS B O 1
ATOM 2306 N N . ARG B 1 123 ? 18.359 -6.09 5.344 1 87.81 123 ARG B N 1
ATOM 2307 C CA . ARG B 1 123 ? 16.953 -5.715 5.145 1 87.81 123 ARG B CA 1
ATOM 2308 C C . ARG B 1 123 ? 16.594 -4.516 6.012 1 87.81 123 ARG B C 1
ATOM 2310 O O . ARG B 1 123 ? 16 -3.545 5.523 1 87.81 123 ARG B O 1
ATOM 2317 N N . ASN B 1 124 ? 16.969 -4.559 7.324 1 85.31 124 ASN B N 1
ATOM 2318 C CA . ASN B 1 124 ? 16.609 -3.523 8.281 1 85.31 124 ASN B CA 1
ATOM 2319 C C . ASN B 1 124 ? 17.188 -2.164 7.895 1 85.31 124 ASN B C 1
ATOM 2321 O O . ASN B 1 124 ? 16.656 -1.125 8.297 1 85.31 124 ASN B O 1
ATOM 2325 N N . GLU B 1 125 ? 18.203 -2.262 7.094 1 86.44 125 GLU B N 1
ATOM 2326 C CA . GLU B 1 125 ? 18.875 -1.025 6.715 1 86.44 125 GLU B CA 1
ATOM 2327 C C . GLU B 1 125 ? 18.438 -0.552 5.336 1 86.44 125 GLU B C 1
ATOM 2329 O O . GLU B 1 125 ? 18.516 0.637 5.023 1 86.44 125 GLU B O 1
ATOM 2334 N N . VAL B 1 126 ? 17.969 -1.452 4.531 1 89.31 126 VAL B N 1
ATOM 2335 C CA . VAL B 1 126 ? 17.766 -1.145 3.119 1 89.31 126 VAL B CA 1
ATOM 2336 C C . VAL B 1 126 ? 16.281 -0.856 2.855 1 89.31 126 VAL B C 1
ATOM 2338 O O . VAL B 1 126 ? 15.953 0.108 2.166 1 89.31 126 VAL B O 1
ATOM 2341 N N . LEU B 1 127 ? 15.43 -1.592 3.426 1 92.12 127 LEU B N 1
ATOM 2342 C CA . LEU B 1 127 ? 14 -1.372 3.201 1 92.12 127 LEU B CA 1
ATOM 2343 C C . LEU B 1 127 ? 13.492 -0.198 4.031 1 92.12 127 LEU B C 1
ATOM 2345 O O . LEU B 1 127 ? 13.977 0.037 5.141 1 92.12 127 LEU B O 1
ATOM 2349 N N . ASN B 1 128 ? 12.602 0.509 3.447 1 91.44 128 ASN B N 1
ATOM 2350 C CA . ASN B 1 128 ? 11.859 1.503 4.215 1 91.44 128 ASN B CA 1
ATOM 2351 C C . ASN B 1 128 ? 11.383 0.939 5.547 1 91.44 128 ASN B C 1
ATOM 2353 O O . ASN B 1 128 ? 10.867 -0.177 5.605 1 91.44 128 ASN B O 1
ATOM 2357 N N . LYS B 1 129 ? 11.516 1.68 6.574 1 90.06 129 LYS B N 1
ATOM 2358 C CA . LYS B 1 129 ? 11.242 1.204 7.93 1 90.06 129 LYS B CA 1
ATOM 2359 C C . LYS B 1 129 ? 9.789 0.773 8.078 1 90.06 129 LYS B C 1
ATOM 2361 O O . LYS B 1 129 ? 9.5 -0.245 8.711 1 90.06 129 LYS B O 1
ATOM 2366 N N . PHE B 1 130 ? 8.883 1.559 7.602 1 93.06 130 PHE B N 1
ATOM 2367 C CA . PHE B 1 130 ? 7.477 1.2 7.688 1 93.06 130 PHE B CA 1
ATOM 2368 C C . PHE B 1 130 ? 7.203 -0.112 6.961 1 93.06 130 PHE B C 1
ATOM 2370 O O . PHE B 1 130 ? 6.535 -0.998 7.496 1 93.06 130 PHE B O 1
ATOM 2377 N N . LEU B 1 131 ? 7.727 -0.178 5.781 1 95.06 131 LEU B N 1
ATOM 2378 C CA . LEU B 1 131 ? 7.543 -1.375 4.965 1 95.06 131 LEU B CA 1
ATOM 2379 C C . LEU B 1 131 ? 8.133 -2.6 5.66 1 95.06 131 LEU B C 1
ATOM 2381 O O . LEU B 1 131 ? 7.484 -3.646 5.73 1 95.06 131 LEU B O 1
ATOM 2385 N N . ASP B 1 132 ? 9.32 -2.436 6.129 1 95 132 ASP B N 1
ATOM 2386 C CA . ASP B 1 132 ? 9.984 -3.549 6.797 1 95 132 ASP B CA 1
ATOM 2387 C C . ASP B 1 132 ? 9.195 -4 8.023 1 95 132 ASP B C 1
ATOM 2389 O O . ASP B 1 132 ? 9.008 -5.199 8.242 1 95 132 ASP B O 1
ATOM 2393 N N . GLY B 1 133 ? 8.75 -3.062 8.875 1 95.69 133 GLY B N 1
ATOM 2394 C CA . GLY B 1 133 ? 7.926 -3.406 10.023 1 95.69 133 GLY B CA 1
ATOM 2395 C C . GLY B 1 133 ? 6.637 -4.109 9.641 1 95.69 133 GLY B C 1
ATOM 2396 O O . GLY B 1 133 ? 6.211 -5.051 10.312 1 95.69 133 GLY B O 1
ATOM 2397 N N . MET B 1 134 ? 6.02 -3.67 8.609 1 97.56 134 MET B N 1
ATOM 2398 C CA . MET B 1 134 ? 4.805 -4.281 8.086 1 97.56 134 MET B CA 1
ATOM 2399 C C . MET B 1 134 ? 5.051 -5.734 7.688 1 97.56 134 MET B C 1
ATOM 2401 O O . MET B 1 134 ? 4.277 -6.621 8.055 1 97.56 134 MET B O 1
ATOM 2405 N N . ILE B 1 135 ? 6.105 -5.949 6.969 1 97.25 135 ILE B N 1
ATOM 2406 C CA . ILE B 1 135 ? 6.469 -7.285 6.508 1 97.25 135 ILE B CA 1
ATOM 2407 C C . ILE B 1 135 ? 6.738 -8.188 7.707 1 97.25 135 ILE B C 1
ATOM 2409 O O . ILE B 1 135 ? 6.199 -9.297 7.793 1 97.25 135 ILE B O 1
ATOM 2413 N N . LEU B 1 136 ? 7.48 -7.703 8.648 1 96 136 LEU B N 1
ATOM 2414 C CA . LEU B 1 136 ? 7.84 -8.484 9.828 1 96 136 LEU B CA 1
ATOM 2415 C C . LEU B 1 136 ? 6.602 -8.844 10.641 1 96 136 LEU B C 1
ATOM 2417 O O . LEU B 1 136 ? 6.543 -9.914 11.242 1 96 136 LEU B O 1
ATOM 2421 N N . SER B 1 137 ? 5.648 -8 10.602 1 97.12 137 SER B N 1
ATOM 2422 C CA . SER B 1 137 ? 4.488 -8.164 11.469 1 97.12 137 SER B CA 1
ATOM 2423 C C . SER B 1 137 ? 3.436 -9.062 10.828 1 97.12 137 SER B C 1
ATOM 2425 O O . SER B 1 137 ? 2.697 -9.758 11.531 1 97.12 137 SER B O 1
ATOM 2427 N N . HIS B 1 138 ? 3.34 -9.102 9.539 1 98.38 138 HIS B N 1
ATOM 2428 C CA . HIS B 1 138 ? 2.127 -9.648 8.945 1 98.38 138 HIS B CA 1
ATOM 2429 C C . HIS B 1 138 ? 2.455 -10.664 7.855 1 98.38 138 HIS B C 1
ATOM 2431 O O . HIS B 1 138 ? 1.57 -11.383 7.383 1 98.38 138 HIS B O 1
ATOM 2437 N N . CYS B 1 139 ? 3.742 -10.758 7.465 1 98.12 139 CYS B N 1
ATOM 2438 C CA . CYS B 1 139 ? 4.062 -11.555 6.285 1 98.12 139 CYS B CA 1
ATOM 2439 C C . CYS B 1 139 ? 5.145 -12.578 6.594 1 98.12 139 CYS B C 1
ATOM 2441 O O . CYS B 1 139 ? 5.832 -12.477 7.613 1 98.12 139 CYS B O 1
ATOM 2443 N N . GLN B 1 140 ? 5.211 -13.586 5.809 1 98.12 140 GLN B N 1
ATOM 2444 C CA . GLN B 1 140 ? 6.379 -14.461 5.758 1 98.12 140 GLN B CA 1
ATOM 2445 C C . GLN B 1 140 ? 7.312 -14.062 4.617 1 98.12 140 GLN B C 1
ATOM 2447 O O . GLN B 1 140 ? 6.859 -13.789 3.506 1 98.12 140 GLN B O 1
ATOM 2452 N N . TYR B 1 141 ? 8.57 -14.023 4.898 1 97.5 141 TYR B N 1
ATOM 2453 C CA . TYR B 1 141 ? 9.57 -13.445 4.004 1 97.5 141 TYR B CA 1
ATOM 2454 C C . TYR B 1 141 ? 10.469 -14.523 3.424 1 97.5 141 TYR B C 1
ATOM 2456 O O . TYR B 1 141 ? 11.047 -15.328 4.168 1 97.5 141 TYR B O 1
ATOM 2464 N N . PHE B 1 142 ? 10.594 -14.531 2.105 1 97.94 142 PHE B N 1
ATOM 2465 C CA . PHE B 1 142 ? 11.43 -15.492 1.402 1 97.94 142 PHE B CA 1
ATOM 2466 C C . PHE B 1 142 ? 12.43 -14.781 0.494 1 97.94 142 PHE B C 1
ATOM 2468 O O . PHE B 1 142 ? 12.109 -13.75 -0.104 1 97.94 142 PHE B O 1
ATOM 2475 N N . THR B 1 143 ? 13.602 -15.375 0.29 1 97 143 THR B N 1
ATOM 2476 C CA . THR B 1 143 ? 14.641 -14.758 -0.528 1 97 143 THR B CA 1
ATOM 2477 C C . THR B 1 143 ? 14.789 -15.484 -1.86 1 97 143 THR B C 1
ATOM 2479 O O . THR B 1 143 ? 15.57 -15.07 -2.719 1 97 143 THR B O 1
ATOM 2482 N N . ASN B 1 144 ? 14.055 -16.531 -2.025 1 96.62 144 ASN B N 1
ATOM 2483 C CA . ASN B 1 144 ? 14.008 -17.219 -3.307 1 96.62 144 ASN B CA 1
ATOM 2484 C C . ASN B 1 144 ? 12.664 -17.906 -3.516 1 96.62 144 ASN B C 1
ATOM 2486 O O . ASN B 1 144 ? 12.039 -18.375 -2.557 1 96.62 144 ASN B O 1
ATOM 2490 N N . PHE B 1 145 ? 12.289 -18.031 -4.793 1 97.81 145 PHE B N 1
ATOM 2491 C CA . PHE B 1 145 ? 10.938 -18.453 -5.133 1 97.81 145 PHE B CA 1
ATOM 2492 C C . PHE B 1 145 ? 10.75 -19.938 -4.848 1 97.81 145 PHE B C 1
ATOM 2494 O O . PHE B 1 145 ? 9.672 -20.375 -4.445 1 97.81 145 PHE B O 1
ATOM 2501 N N . THR B 1 146 ? 11.773 -20.75 -5.047 1 97.19 146 THR B N 1
ATOM 2502 C CA . THR B 1 146 ? 11.688 -22.188 -4.805 1 97.19 146 THR B CA 1
ATOM 2503 C C . THR B 1 146 ? 11.367 -22.469 -3.338 1 97.19 146 THR B C 1
ATOM 2505 O O . THR B 1 146 ? 10.523 -23.312 -3.031 1 97.19 146 THR B O 1
ATOM 2508 N N . ASP B 1 147 ? 12.055 -21.766 -2.418 1 97.94 147 ASP B N 1
ATOM 2509 C CA . ASP B 1 147 ? 11.781 -21.922 -0.992 1 97.94 147 ASP B CA 1
ATOM 2510 C C . ASP B 1 147 ? 10.344 -21.531 -0.665 1 97.94 147 ASP B C 1
ATOM 2512 O O . ASP B 1 147 ? 9.688 -22.188 0.154 1 97.94 147 ASP B O 1
ATOM 2516 N N . LEU B 1 148 ? 9.906 -20.469 -1.303 1 98.38 148 LEU B N 1
ATOM 2517 C CA . LEU B 1 148 ? 8.523 -20.031 -1.104 1 98.38 148 LEU B CA 1
ATOM 2518 C C . LEU B 1 148 ? 7.543 -21.109 -1.567 1 98.38 148 LEU B C 1
ATOM 2520 O O . LEU B 1 148 ? 6.617 -21.469 -0.833 1 98.38 148 LEU B O 1
ATOM 2524 N N . LEU B 1 149 ? 7.754 -21.656 -2.725 1 97.62 149 LEU B N 1
ATOM 2525 C CA . LEU B 1 149 ? 6.863 -22.688 -3.279 1 97.62 149 LEU B CA 1
ATOM 2526 C C . LEU B 1 149 ? 6.875 -23.938 -2.418 1 97.62 149 LEU B C 1
ATOM 2528 O O . LEU B 1 149 ? 5.828 -24.547 -2.184 1 97.62 149 LEU B O 1
ATOM 2532 N N . ASN B 1 150 ? 8.039 -24.344 -1.979 1 97.44 150 ASN B N 1
ATOM 25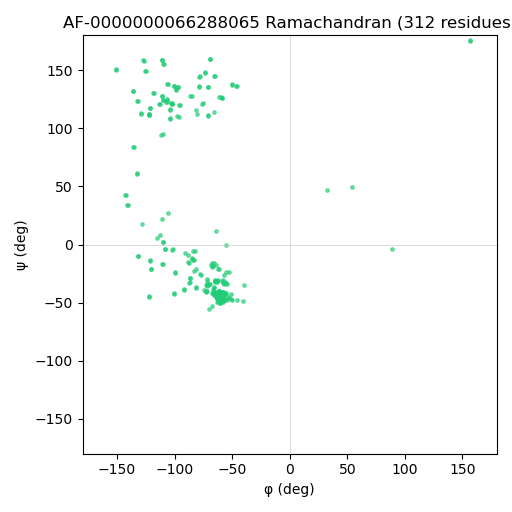33 C CA . ASN B 1 150 ? 8.141 -25.5 -1.096 1 97.44 150 ASN B CA 1
ATOM 2534 C C . ASN B 1 150 ? 7.359 -25.281 0.198 1 97.44 150 ASN B C 1
ATOM 2536 O O . ASN B 1 150 ? 6.672 -26.188 0.667 1 97.44 150 ASN B O 1
ATOM 2540 N N . HIS B 1 151 ? 7.516 -24.125 0.729 1 98 151 HIS B N 1
ATOM 2541 C CA . HIS B 1 151 ? 6.758 -23.797 1.933 1 98 151 HIS B CA 1
ATOM 2542 C C . HIS B 1 151 ? 5.258 -23.875 1.68 1 98 151 HIS B C 1
ATOM 2544 O O . HIS B 1 151 ? 4.516 -24.422 2.494 1 98 151 HIS B O 1
ATOM 2550 N N . LEU B 1 152 ? 4.84 -23.297 0.584 1 96.56 152 LEU B N 1
ATOM 2551 C CA . LEU B 1 152 ? 3.436 -23.328 0.194 1 96.56 152 LEU B CA 1
ATOM 2552 C C . LEU B 1 152 ? 2.924 -24.75 0.079 1 96.56 152 LEU B C 1
ATOM 2554 O O . LEU B 1 152 ? 1.842 -25.078 0.575 1 96.56 152 LEU B O 1
ATOM 2558 N N . LEU B 1 153 ? 3.701 -25.609 -0.504 1 96 153 LEU B N 1
ATOM 2559 C CA . LEU B 1 153 ? 3.357 -27.016 -0.678 1 96 153 LEU B CA 1
ATOM 2560 C C . LEU B 1 153 ? 3.197 -27.703 0.671 1 96 153 LEU B C 1
ATOM 2562 O O . LEU B 1 153 ? 2.219 -28.422 0.893 1 96 153 LEU B O 1
ATOM 2566 N N . ILE B 1 154 ? 4.102 -27.484 1.54 1 96.25 154 ILE B N 1
ATOM 2567 C CA . ILE B 1 154 ? 4.078 -28.109 2.857 1 96.25 154 ILE B CA 1
ATOM 2568 C C . ILE B 1 154 ? 2.848 -27.641 3.631 1 96.25 154 ILE B C 1
ATOM 2570 O O . ILE B 1 154 ? 2.154 -28.438 4.254 1 96.25 154 ILE B O 1
ATOM 2574 N N . GLU B 1 155 ? 2.576 -26.344 3.533 1 95.31 155 GLU B N 1
ATOM 2575 C CA . GLU B 1 155 ? 1.457 -25.75 4.266 1 95.31 155 GLU B CA 1
ATOM 2576 C C . GLU B 1 155 ? 0.123 -26.297 3.762 1 95.31 155 GLU B C 1
ATOM 2578 O O . GLU B 1 155 ? -0.802 -26.5 4.547 1 95.31 155 GLU B O 1
ATOM 2583 N N . LEU B 1 156 ? -0.013 -26.531 2.451 1 95 156 LEU B N 1
ATOM 2584 C CA . LEU B 1 156 ? -1.294 -26.906 1.865 1 95 156 LEU B CA 1
ATOM 2585 C C . LEU B 1 156 ? -1.493 -28.422 1.925 1 95 156 LEU B C 1
ATOM 2587 O O . LEU B 1 156 ? -2.611 -28.906 1.754 1 95 156 LEU B O 1
ATOM 2591 N N . LYS B 1 157 ? -0.43 -29.203 2.172 1 92.38 157 LYS B N 1
ATOM 2592 C CA . LYS B 1 157 ? -0.537 -30.641 2.305 1 92.38 157 LYS B CA 1
ATOM 2593 C C . LYS B 1 157 ? -0.915 -31.047 3.729 1 92.38 157 LYS B C 1
ATOM 2595 O O . LYS B 1 157 ? -1.278 -32.188 3.982 1 92.38 157 LYS B O 1
ATOM 2600 N N . LYS B 1 158 ? -0.848 -30.156 4.602 1 84.88 158 LYS B N 1
ATOM 2601 C CA . LYS B 1 158 ? -1.292 -30.438 5.965 1 84.88 158 LYS B CA 1
ATOM 2602 C C . LYS B 1 158 ? -2.812 -30.562 6.031 1 84.88 158 LYS B C 1
ATOM 2604 O O . LYS B 1 158 ? -3.527 -29.875 5.289 1 84.88 158 LYS B O 1
#

Sequence (316 aa):
MSKKIKIYLAGPLFTLAEINDRKQQASLIRKTFKDELPNYELDLFNPIEVNDELGANAHKPNIFFYESDIKFIDQTDIAIIDIDNTDDGTMAEMGYFVALQKHVKPTLKIYILNTDWRVHKHRNEVLNKFLDGMILSHCQYFTNFTDLLNHLLIELKKMSKKIKIYLAGPLFTLAEINDRKQQASLIRKTFKDELPNYELDLFNPIEVNDELGANAHKPNIFFYESDIKFIDQTDIAIIDIDNTDDGTMAEMGYFVALQKHVKPTLKIYILNTDWRVHKHRNEVLNKFLDGMILSHCQYFTNFTDLLNHLLIELKK

Radius of gyration: 20.21 Å; Cα contacts (8 Å, |Δi|>4): 536; chains: 2; bounding box: 42×62×49 Å

InterPro domains:
  IPR007710 Nucleoside 2-deoxyribosyltransferase [PF05014] (7-134)

Organism: Ureaplasma parvum serovar 3 (strain ATCC 700970) (NCBI:txid273119)

Nearest PDB structures (foldseek):
  5xx1-assembly1_D  TM=6.065E-01  e=7.402E-04  Salmonella enterica subsp. enterica serovar Typhi
  5xx1-assembly1_A  TM=6.065E-01  e=8.959E-04  Salmonella enterica subsp. enterica serovar Typhi
  5xx1-assembly1_J  TM=6.061E-01  e=8.959E-04  Salmonella enterica subsp. enterica serovar Typhi
  2erx-assembly1_A  TM=4.543E-01  e=1.285E-01  Homo sapiens
  4v03-assembly1_A  TM=3.510E-01  e=2.759E-01  Aquifex aeolicus